Protein AF-A0A1G0CBG0-F1 (afdb_monomer_lite)

pLDDT: mean 90.96, std 5.97, range [62.44, 97.19]

Sequence (192 aa):
MTAREALVYLSVDTVEEADDAYETQLFELKQHFLTKPVLFKTAEGKLKRLAQLQTAYEALGGNPSLSPIPVVSVDFPVNFMESFSEYHARRNQLKQTISGALDAQTVIGCVNGLIELERGFIKQFENLEDWSADPVVIGTEPDVMLMQQQLKEQTEKGITTLELLYMYKNNLPNELLLALKRLSLLQNYLYP

Structure (mmCIF, N/CA/C/O backbone):
data_AF-A0A1G0CBG0-F1
#
_entry.id   AF-A0A1G0CBG0-F1
#
loop_
_atom_site.group_PDB
_atom_site.id
_atom_site.type_symbol
_atom_site.label_atom_id
_atom_site.label_alt_id
_atom_site.label_comp_id
_atom_site.label_asym_id
_atom_site.label_entity_id
_atom_site.label_seq_id
_atom_site.pdbx_PDB_ins_code
_atom_site.Cartn_x
_atom_site.Cartn_y
_atom_site.Cartn_z
_atom_site.occupancy
_atom_site.B_iso_or_equiv
_atom_site.auth_seq_id
_atom_site.auth_comp_id
_atom_site.auth_asym_id
_atom_site.auth_atom_id
_atom_site.pdbx_PDB_model_num
ATOM 1 N N . MET A 1 1 ? 22.442 -4.346 -16.129 1.00 87.88 1 MET A N 1
ATOM 2 C CA . MET A 1 1 ? 21.770 -4.981 -17.278 1.00 87.88 1 MET A CA 1
ATOM 3 C C . MET A 1 1 ? 22.325 -4.342 -18.539 1.00 87.88 1 MET A C 1
ATOM 5 O O . MET A 1 1 ? 22.545 -3.138 -18.526 1.00 87.88 1 MET A O 1
ATOM 9 N N . THR A 1 2 ? 22.628 -5.121 -19.571 1.00 94.56 2 THR A N 1
ATOM 10 C CA . THR A 1 2 ? 23.016 -4.615 -20.900 1.00 94.56 2 THR A CA 1
ATOM 11 C C . THR A 1 2 ? 21.776 -4.328 -21.751 1.00 94.56 2 THR A C 1
ATOM 13 O O . THR A 1 2 ? 20.713 -4.883 -21.483 1.00 94.56 2 THR A O 1
ATOM 16 N N . ALA A 1 3 ? 21.901 -3.526 -22.815 1.00 92.62 3 ALA A N 1
ATOM 17 C CA . ALA A 1 3 ? 20.780 -3.239 -23.720 1.00 92.62 3 ALA A CA 1
ATOM 18 C C . ALA A 1 3 ? 20.163 -4.517 -24.329 1.00 92.62 3 ALA A C 1
ATOM 20 O O . ALA A 1 3 ? 18.948 -4.658 -24.393 1.00 92.62 3 ALA A O 1
ATOM 21 N N . ARG A 1 4 ? 20.987 -5.510 -24.699 1.00 92.50 4 ARG A N 1
ATOM 22 C CA . ARG A 1 4 ? 20.492 -6.790 -25.237 1.00 92.50 4 ARG A CA 1
ATOM 23 C C . ARG A 1 4 ? 19.697 -7.592 -24.205 1.00 92.50 4 ARG A C 1
ATOM 25 O O . ARG A 1 4 ? 18.685 -8.189 -24.547 1.00 92.50 4 ARG A O 1
ATOM 32 N N . GLU A 1 5 ? 20.157 -7.626 -22.957 1.00 94.75 5 GLU A N 1
ATOM 33 C CA . GLU A 1 5 ? 19.417 -8.272 -21.865 1.00 94.75 5 GLU A CA 1
ATOM 34 C C . GLU A 1 5 ? 18.107 -7.536 -21.564 1.00 94.75 5 GLU A C 1
ATOM 36 O O . GLU A 1 5 ? 17.108 -8.180 -21.259 1.00 94.75 5 GLU A O 1
ATOM 41 N N . ALA A 1 6 ? 18.103 -6.206 -21.681 1.00 94.94 6 ALA A N 1
ATOM 42 C CA . ALA A 1 6 ? 16.925 -5.379 -21.459 1.00 94.94 6 ALA A CA 1
ATOM 43 C C . ALA A 1 6 ? 15.832 -5.602 -22.514 1.00 94.94 6 ALA A C 1
ATOM 45 O O . ALA A 1 6 ? 14.673 -5.754 -22.136 1.00 94.94 6 ALA A O 1
ATOM 46 N N . LEU A 1 7 ? 16.195 -5.723 -23.799 1.00 94.31 7 LEU A N 1
ATOM 47 C CA . LEU A 1 7 ? 15.258 -6.104 -24.869 1.00 94.31 7 LEU A CA 1
ATOM 48 C C . LEU A 1 7 ? 14.593 -7.458 -24.574 1.00 94.31 7 LEU A C 1
ATOM 50 O O . LEU A 1 7 ? 13.372 -7.589 -24.624 1.00 94.31 7 LEU A O 1
ATOM 54 N N . VAL A 1 8 ? 15.390 -8.451 -24.159 1.00 95.44 8 VAL A N 1
ATOM 55 C CA . VAL A 1 8 ? 14.879 -9.777 -23.772 1.00 95.44 8 VAL A CA 1
ATOM 56 C C . VAL A 1 8 ? 13.960 -9.691 -22.551 1.00 95.44 8 VAL A C 1
ATOM 58 O O . VAL A 1 8 ? 12.924 -10.348 -22.520 1.00 95.44 8 VAL A O 1
ATOM 61 N N . TYR A 1 9 ? 14.313 -8.884 -21.546 1.00 95.12 9 TYR A N 1
ATOM 62 C CA . TYR A 1 9 ? 13.493 -8.705 -20.347 1.00 95.12 9 TYR A CA 1
ATOM 63 C C . TYR A 1 9 ? 12.138 -8.056 -20.662 1.00 95.12 9 TYR A C 1
ATOM 65 O O . TYR A 1 9 ? 11.100 -8.525 -20.192 1.00 95.12 9 TYR A O 1
ATOM 73 N N . LEU A 1 10 ? 12.142 -6.991 -21.468 1.00 94.12 10 LEU A N 1
ATOM 74 C CA . LEU A 1 10 ? 10.925 -6.298 -21.895 1.00 94.12 10 LEU A CA 1
ATOM 75 C C . LEU A 1 10 ? 10.122 -7.087 -22.936 1.00 94.12 10 LEU A C 1
ATOM 77 O O . LEU A 1 10 ? 8.948 -6.788 -23.123 1.00 94.12 10 LEU A O 1
ATOM 81 N N . SER A 1 11 ? 10.716 -8.137 -23.517 1.00 95.06 11 SER A N 1
ATOM 82 C CA . SER A 1 11 ? 10.130 -8.953 -24.588 1.00 95.06 11 SER A CA 1
ATOM 83 C C . SER A 1 11 ? 9.817 -8.132 -25.843 1.00 95.06 11 SER A C 1
ATOM 85 O O . SER A 1 11 ? 8.736 -8.257 -26.409 1.00 95.06 11 SER A O 1
ATOM 87 N N . VAL A 1 12 ? 10.777 -7.298 -26.250 1.00 95.00 12 VAL A N 1
ATOM 88 C CA . VAL A 1 12 ? 10.703 -6.405 -27.419 1.00 95.00 12 VAL A CA 1
ATOM 89 C C . VAL A 1 12 ? 11.894 -6.616 -28.348 1.00 95.00 12 VAL A C 1
ATOM 91 O O . VAL A 1 12 ? 12.977 -7.001 -27.896 1.00 95.00 12 VAL A O 1
ATOM 94 N N . ASP A 1 13 ? 11.698 -6.360 -29.641 1.00 92.69 13 ASP A N 1
ATOM 95 C 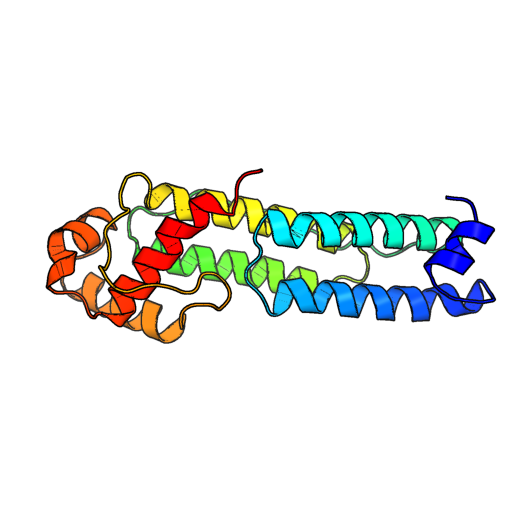CA . ASP A 1 13 ? 12.736 -6.559 -30.659 1.00 92.69 13 ASP A CA 1
ATOM 96 C C . ASP A 1 13 ? 13.577 -5.294 -30.871 1.00 92.69 13 ASP A C 1
ATOM 98 O O . ASP A 1 13 ? 14.761 -5.380 -31.221 1.00 92.69 13 ASP A O 1
ATOM 102 N N . THR A 1 14 ? 12.991 -4.116 -30.629 1.00 92.44 14 THR A N 1
ATOM 103 C CA . THR A 1 14 ? 13.659 -2.824 -30.822 1.00 92.44 14 THR A CA 1
ATOM 104 C C . THR A 1 14 ? 13.465 -1.869 -29.642 1.00 92.44 14 THR A C 1
ATOM 106 O O . THR A 1 14 ? 12.639 -2.081 -28.757 1.00 92.44 14 THR A O 1
ATOM 109 N N . VAL A 1 15 ? 14.281 -0.812 -29.597 1.00 92.56 15 VAL A N 1
ATOM 110 C CA . VAL A 1 15 ? 14.230 0.200 -28.527 1.00 92.56 15 VAL A CA 1
ATOM 111 C C . VAL A 1 15 ? 12.962 1.048 -28.628 1.00 92.56 15 VAL A C 1
ATOM 113 O O . VAL A 1 15 ? 12.437 1.480 -27.611 1.00 92.56 15 VAL A O 1
ATOM 116 N N . GLU A 1 16 ? 12.444 1.257 -29.837 1.00 92.81 16 GLU A N 1
ATOM 117 C CA . GLU A 1 16 ? 11.236 2.047 -30.087 1.00 92.81 16 GLU A CA 1
ATOM 118 C C . GLU A 1 16 ? 9.978 1.435 -29.449 1.00 92.81 16 GLU A C 1
ATOM 120 O O . GLU A 1 16 ? 9.020 2.152 -29.184 1.00 92.81 16 GLU A O 1
ATOM 125 N N . GLU A 1 17 ? 9.987 0.130 -29.169 1.00 94.50 17 GLU A N 1
ATOM 126 C CA . GLU A 1 17 ? 8.895 -0.592 -28.503 1.00 94.50 17 GLU A CA 1
ATOM 127 C C . GLU A 1 17 ? 9.000 -0.550 -26.965 1.00 94.50 17 GLU A C 1
ATOM 129 O O . GLU A 1 17 ? 8.106 -1.024 -26.258 1.00 94.50 17 GLU A O 1
ATOM 134 N N . ALA A 1 18 ? 10.102 -0.017 -26.421 1.00 94.38 18 ALA A N 1
ATOM 135 C CA . ALA A 1 18 ? 10.409 -0.099 -24.996 1.00 94.38 18 ALA A CA 1
ATOM 136 C C . ALA A 1 18 ? 9.420 0.681 -24.118 1.00 94.38 18 ALA A C 1
ATOM 138 O O . ALA A 1 18 ? 9.092 0.199 -23.033 1.00 94.38 18 ALA A O 1
ATOM 139 N N . ASP A 1 19 ? 8.943 1.842 -24.578 1.00 94.31 19 ASP A N 1
ATOM 140 C CA . ASP A 1 19 ? 8.003 2.694 -23.838 1.00 94.31 19 ASP A CA 1
ATOM 141 C C . ASP A 1 19 ? 6.673 1.955 -23.608 1.00 94.31 19 ASP A C 1
ATOM 143 O O . ASP A 1 19 ? 6.259 1.748 -22.464 1.00 94.31 19 ASP A O 1
ATOM 147 N N . ASP A 1 20 ? 6.062 1.445 -24.682 1.00 95.38 20 ASP A N 1
ATOM 148 C CA . ASP A 1 20 ? 4.792 0.708 -24.632 1.00 95.38 20 ASP A CA 1
ATOM 149 C C . ASP A 1 20 ? 4.903 -0.571 -23.783 1.00 95.38 20 ASP A C 1
ATOM 151 O O . ASP A 1 20 ? 4.017 -0.897 -22.976 1.00 95.38 20 ASP A O 1
ATOM 155 N N . ALA A 1 21 ? 6.009 -1.308 -23.934 1.00 96.19 21 ALA A N 1
ATOM 156 C CA . ALA A 1 21 ? 6.265 -2.517 -23.159 1.00 96.19 21 ALA A CA 1
ATOM 157 C C . ALA A 1 21 ? 6.451 -2.209 -21.668 1.00 96.19 21 ALA A C 1
ATOM 159 O O . ALA A 1 21 ? 5.912 -2.919 -20.811 1.00 96.19 21 ALA A O 1
ATOM 160 N N . TYR A 1 22 ? 7.185 -1.144 -21.346 1.00 96.75 22 TYR A N 1
ATOM 161 C CA . TYR A 1 22 ? 7.384 -0.700 -19.975 1.00 96.75 22 TYR A CA 1
ATOM 162 C C . TYR A 1 22 ? 6.065 -0.288 -19.322 1.00 96.75 22 TYR A C 1
ATOM 164 O O . TYR A 1 22 ? 5.751 -0.777 -18.233 1.00 96.75 22 TYR A O 1
ATOM 172 N N . GLU A 1 23 ? 5.265 0.547 -19.990 1.00 95.62 23 GLU A N 1
ATOM 173 C CA . GLU A 1 23 ? 3.971 1.002 -19.476 1.00 95.62 23 GLU A CA 1
ATOM 174 C C . GLU A 1 23 ? 3.020 -0.169 -19.213 1.00 95.62 23 GLU A C 1
ATOM 176 O O . GLU A 1 23 ? 2.407 -0.250 -18.141 1.00 95.62 23 GLU A O 1
ATOM 181 N N . THR A 1 24 ? 2.953 -1.119 -20.150 1.00 96.44 24 THR A N 1
ATOM 182 C CA . THR A 1 24 ? 2.117 -2.319 -20.030 1.00 96.44 24 THR A CA 1
ATOM 183 C C . THR A 1 24 ? 2.526 -3.157 -18.820 1.00 96.44 24 THR A C 1
ATOM 185 O O . THR A 1 24 ? 1.698 -3.472 -17.959 1.00 96.44 24 THR A O 1
ATOM 188 N N . GLN A 1 25 ? 3.816 -3.477 -18.691 1.00 96.88 25 GLN A N 1
ATOM 189 C CA . GLN A 1 25 ? 4.306 -4.279 -17.569 1.00 96.88 25 GLN A CA 1
ATOM 190 C C . GLN A 1 25 ? 4.185 -3.548 -16.225 1.00 96.88 25 GLN A C 1
ATOM 192 O O . GLN A 1 25 ? 3.855 -4.166 -15.206 1.00 96.88 25 GLN A O 1
ATOM 197 N N . LEU A 1 26 ? 4.417 -2.232 -16.200 1.00 96.69 26 LEU A N 1
ATOM 198 C CA . LEU A 1 26 ? 4.236 -1.411 -15.007 1.00 96.69 26 LEU A CA 1
ATOM 199 C C . LEU A 1 26 ? 2.768 -1.422 -14.570 1.00 96.69 26 LEU A C 1
ATOM 201 O O . LEU A 1 26 ? 2.482 -1.603 -13.385 1.00 96.69 26 LEU A O 1
ATOM 205 N N . PHE A 1 27 ? 1.829 -1.282 -15.508 1.00 95.88 27 PHE A N 1
ATOM 206 C CA . PHE A 1 27 ? 0.398 -1.348 -15.226 1.00 95.88 27 PHE A CA 1
ATOM 207 C C . PHE A 1 27 ? -0.008 -2.684 -14.591 1.00 95.88 27 PHE A C 1
ATOM 209 O O . PHE A 1 27 ? -0.669 -2.688 -13.548 1.00 95.88 27 PHE A O 1
ATOM 216 N N . GLU A 1 28 ? 0.440 -3.812 -15.145 1.00 94.19 28 GLU A N 1
ATOM 217 C CA . GLU A 1 28 ? 0.169 -5.141 -14.578 1.00 94.19 28 GLU A CA 1
ATOM 218 C C . GLU A 1 28 ? 0.683 -5.283 -13.138 1.00 94.19 28 GLU A C 1
ATOM 220 O O . GLU A 1 28 ? 0.019 -5.869 -12.274 1.00 94.19 28 GLU A O 1
ATOM 225 N N . LEU A 1 29 ? 1.868 -4.736 -12.855 1.00 94.62 29 LEU A N 1
ATOM 226 C CA . LEU A 1 29 ? 2.444 -4.747 -11.513 1.00 94.62 29 LEU A CA 1
ATOM 227 C C . LEU A 1 29 ? 1.657 -3.846 -10.555 1.00 94.62 29 LEU A C 1
ATOM 229 O O . LEU A 1 29 ? 1.368 -4.275 -9.436 1.00 94.62 29 LEU A O 1
ATOM 233 N N . LYS A 1 30 ? 1.239 -2.651 -10.994 1.00 95.56 30 LYS A N 1
ATOM 234 C CA . LYS A 1 30 ? 0.398 -1.730 -10.209 1.00 95.56 30 LYS A CA 1
ATOM 235 C C . LYS A 1 30 ? -0.922 -2.377 -9.788 1.00 95.56 30 LYS A C 1
ATOM 237 O O . LYS A 1 30 ? -1.300 -2.277 -8.620 1.00 95.56 30 LYS A O 1
ATOM 242 N N . GLN A 1 31 ? -1.595 -3.089 -10.697 1.00 93.25 31 GLN A N 1
ATOM 243 C CA . GLN A 1 31 ? -2.883 -3.742 -10.421 1.00 93.25 31 GLN A CA 1
ATOM 244 C C . GLN A 1 31 ? -2.830 -4.672 -9.202 1.00 93.25 31 GLN A C 1
ATOM 246 O O . GLN A 1 31 ? -3.787 -4.739 -8.429 1.00 93.25 3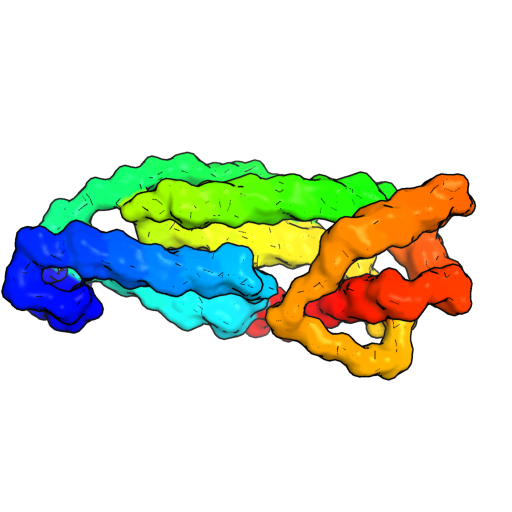1 GLN A O 1
ATOM 251 N N . HIS A 1 32 ? -1.700 -5.345 -8.973 1.00 90.62 32 HIS A N 1
ATOM 252 C CA . HIS A 1 32 ? -1.529 -6.207 -7.806 1.00 90.62 32 HIS A CA 1
ATOM 253 C C . HIS A 1 32 ? -1.662 -5.441 -6.481 1.00 90.62 32 HIS A C 1
ATOM 255 O O . HIS A 1 32 ? -2.370 -5.891 -5.584 1.00 90.62 32 HIS A O 1
ATOM 261 N N . PHE A 1 33 ? -1.016 -4.280 -6.373 1.00 91.94 33 PHE A N 1
ATOM 262 C CA . PHE A 1 33 ? -0.994 -3.473 -5.148 1.00 91.94 33 PHE A CA 1
ATOM 263 C C . PHE A 1 33 ? -2.277 -2.659 -4.941 1.00 91.94 33 PHE A C 1
ATOM 265 O O . PHE A 1 33 ? -2.624 -2.309 -3.815 1.00 91.94 33 PHE A O 1
ATOM 272 N N . LEU A 1 34 ? -2.999 -2.359 -6.022 1.00 92.06 34 LEU A N 1
ATOM 273 C CA . LEU A 1 34 ? -4.265 -1.631 -5.948 1.00 92.06 34 LEU A CA 1
ATOM 274 C C . LEU A 1 34 ? -5.421 -2.532 -5.496 1.00 92.06 34 LEU A C 1
ATOM 276 O O . LEU A 1 34 ? -6.286 -2.083 -4.742 1.00 92.06 34 LEU A 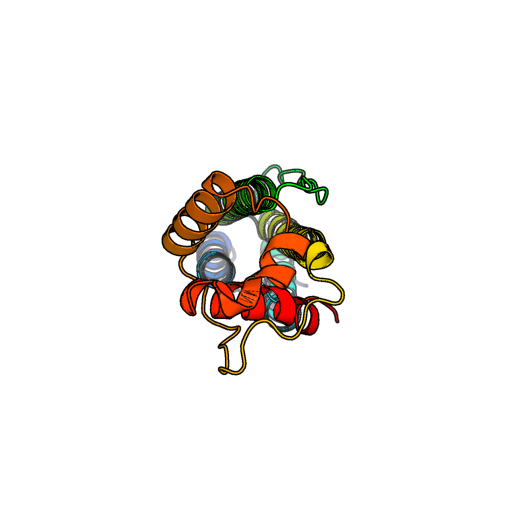O 1
ATOM 280 N N . THR A 1 35 ? -5.410 -3.802 -5.909 1.00 86.06 35 THR A N 1
ATOM 281 C CA . THR A 1 35 ? -6.534 -4.735 -5.715 1.00 86.06 35 THR A CA 1
ATOM 282 C C . THR A 1 35 ? -6.402 -5.657 -4.506 1.00 86.06 35 THR A C 1
ATOM 284 O O . THR A 1 35 ? -7.395 -6.264 -4.107 1.00 86.06 35 THR A O 1
ATOM 287 N N . LYS A 1 36 ? -5.206 -5.791 -3.918 1.00 82.31 36 LYS A N 1
ATOM 288 C CA . LYS A 1 36 ? -4.943 -6.727 -2.816 1.00 82.31 36 LYS A CA 1
ATOM 289 C C . LYS A 1 36 ? -4.312 -6.035 -1.604 1.00 82.31 36 LYS A C 1
ATOM 291 O O . LYS A 1 36 ? -3.632 -5.022 -1.779 1.00 82.31 36 LYS A O 1
ATOM 296 N N . PRO A 1 37 ? -4.473 -6.601 -0.392 1.00 80.06 37 PRO A N 1
ATOM 297 C CA . PRO A 1 37 ? -3.667 -6.213 0.760 1.00 80.06 37 PRO A CA 1
ATOM 298 C C . PRO A 1 37 ? -2.173 -6.352 0.454 1.00 80.06 37 PRO A C 1
ATOM 300 O O . PRO A 1 37 ? -1.740 -7.353 -0.127 1.00 80.06 37 PRO A O 1
ATOM 303 N N . VAL A 1 38 ? -1.375 -5.373 0.874 1.00 84.50 38 VAL A N 1
ATOM 304 C CA . VAL A 1 38 ? 0.079 -5.403 0.686 1.00 84.50 38 VAL A CA 1
ATOM 305 C C . VAL A 1 38 ? 0.718 -6.147 1.856 1.00 84.50 38 VAL A C 1
ATOM 307 O O . VAL A 1 38 ? 0.990 -5.570 2.902 1.00 84.50 38 VAL A O 1
ATOM 310 N N . LEU A 1 39 ? 0.956 -7.448 1.679 1.00 83.56 39 LEU A N 1
ATOM 311 C CA . LEU A 1 39 ? 1.712 -8.265 2.635 1.00 83.56 39 LEU A CA 1
ATOM 312 C C . LEU A 1 39 ? 3.179 -8.339 2.210 1.00 83.56 39 LEU A C 1
ATOM 314 O O . LEU A 1 39 ? 3.471 -8.437 1.015 1.00 83.56 39 LEU A O 1
ATOM 318 N N . PHE A 1 40 ? 4.105 -8.360 3.172 1.00 81.88 40 PHE A N 1
ATOM 319 C CA . PHE A 1 40 ? 5.544 -8.316 2.889 1.00 81.88 40 PHE A CA 1
ATOM 320 C C . PHE A 1 40 ? 5.973 -9.455 1.953 1.00 81.88 40 PHE A C 1
ATOM 322 O O . PHE A 1 40 ? 6.541 -9.218 0.885 1.00 81.88 40 PHE A O 1
ATOM 329 N N . LYS A 1 41 ? 5.597 -10.694 2.295 1.00 78.44 41 LYS A N 1
ATOM 330 C CA . LYS A 1 41 ? 5.960 -11.894 1.522 1.00 78.44 41 LYS A CA 1
ATOM 331 C C . LYS A 1 41 ? 5.405 -11.887 0.096 1.00 78.44 41 LYS A C 1
ATOM 333 O O . LYS A 1 41 ? 6.049 -12.399 -0.814 1.00 78.44 41 LYS A O 1
ATOM 338 N N . THR A 1 42 ? 4.224 -11.306 -0.124 1.00 80.69 42 THR A N 1
ATOM 339 C CA . THR A 1 42 ? 3.633 -11.207 -1.469 1.00 80.69 42 THR A CA 1
ATOM 340 C C . THR A 1 42 ? 4.181 -10.023 -2.262 1.00 80.69 42 THR A C 1
ATOM 342 O O . THR A 1 42 ? 4.263 -10.093 -3.488 1.00 80.69 42 THR A O 1
ATOM 345 N N . ALA A 1 43 ? 4.579 -8.949 -1.576 1.00 88.81 43 ALA A N 1
ATOM 346 C CA . ALA A 1 43 ? 5.117 -7.746 -2.194 1.00 88.81 43 ALA A CA 1
ATOM 347 C C . ALA A 1 43 ? 6.568 -7.927 -2.658 1.00 88.81 43 ALA A C 1
ATOM 349 O O . ALA A 1 43 ? 6.921 -7.427 -3.722 1.00 88.81 43 ALA A O 1
ATOM 350 N N . GLU A 1 44 ? 7.398 -8.674 -1.922 1.00 90.06 44 GLU A N 1
ATOM 351 C CA . GLU A 1 44 ? 8.845 -8.760 -2.168 1.00 90.06 44 GLU A CA 1
ATOM 352 C C . GLU A 1 44 ? 9.193 -9.176 -3.610 1.00 90.06 44 GLU A C 1
ATOM 354 O O . GLU A 1 44 ? 9.980 -8.515 -4.290 1.00 90.06 44 GLU A O 1
ATOM 359 N N . GLY A 1 45 ? 8.569 -10.243 -4.122 1.00 91.25 45 GLY A N 1
ATOM 360 C CA . GLY A 1 45 ? 8.810 -10.705 -5.493 1.00 91.25 45 GLY A CA 1
ATOM 361 C C . GLY A 1 45 ? 8.393 -9.677 -6.551 1.00 91.25 45 GLY A C 1
ATOM 362 O O . GLY A 1 45 ? 9.044 -9.540 -7.587 1.00 91.25 45 GLY A O 1
ATOM 363 N N . LYS A 1 46 ? 7.333 -8.910 -6.280 1.00 93.19 46 LYS A N 1
ATOM 364 C CA . LYS A 1 46 ? 6.832 -7.860 -7.175 1.00 93.19 46 LYS A CA 1
ATOM 365 C C . LYS A 1 46 ? 7.699 -6.604 -7.122 1.00 93.19 46 LYS A C 1
ATOM 367 O O . LYS A 1 46 ? 7.953 -6.022 -8.170 1.00 93.19 46 LYS A O 1
ATOM 372 N N . LEU A 1 47 ? 8.218 -6.244 -5.949 1.00 95.00 47 LEU A N 1
ATOM 373 C CA . LEU A 1 47 ? 9.198 -5.169 -5.776 1.00 95.00 47 LEU A CA 1
ATOM 374 C C . LEU A 1 47 ? 10.497 -5.472 -6.533 1.00 95.00 47 LEU A C 1
ATOM 376 O O . LEU A 1 47 ? 10.997 -4.616 -7.260 1.00 95.00 47 LEU A O 1
ATOM 380 N N . LYS A 1 48 ? 10.999 -6.712 -6.450 1.00 94.75 48 LYS A N 1
ATOM 381 C CA . LYS A 1 48 ? 12.156 -7.158 -7.248 1.00 94.75 48 LYS A CA 1
ATOM 382 C C . LYS A 1 48 ? 11.882 -7.041 -8.750 1.00 94.75 48 LYS A C 1
ATOM 384 O O . LYS A 1 48 ? 12.742 -6.564 -9.486 1.00 94.75 48 LYS A O 1
ATOM 389 N N . ARG A 1 49 ? 10.679 -7.422 -9.199 1.00 95.62 49 ARG A N 1
ATOM 390 C CA . ARG A 1 49 ? 10.274 -7.293 -10.608 1.00 95.62 49 ARG A CA 1
ATOM 391 C C . ARG A 1 49 ? 10.164 -5.828 -11.052 1.00 95.62 49 ARG A C 1
ATOM 393 O O . ARG A 1 49 ? 10.649 -5.507 -12.125 1.00 95.62 49 ARG A O 1
ATOM 400 N N . LEU A 1 50 ? 9.617 -4.935 -10.224 1.00 96.56 50 LEU A N 1
ATOM 401 C CA . LEU A 1 50 ? 9.593 -3.489 -10.494 1.00 96.56 50 LEU A CA 1
ATOM 402 C C . LEU A 1 50 ? 11.009 -2.908 -10.638 1.00 96.56 50 LEU A C 1
ATOM 404 O O . LEU A 1 50 ? 11.272 -2.159 -11.573 1.00 96.56 50 LEU A O 1
ATOM 408 N N . ALA A 1 51 ? 11.937 -3.287 -9.755 1.00 96.19 51 ALA A N 1
ATOM 409 C CA . ALA A 1 51 ? 13.319 -2.808 -9.814 1.00 96.19 51 ALA A CA 1
ATOM 410 C C . ALA A 1 51 ? 14.044 -3.278 -11.089 1.00 96.19 51 ALA A C 1
ATOM 412 O O . ALA A 1 51 ? 14.784 -2.518 -11.717 1.00 96.19 51 ALA A O 1
ATOM 413 N N . GLN A 1 52 ? 13.810 -4.528 -11.498 1.00 96.62 52 GLN A N 1
ATOM 414 C CA . GLN A 1 52 ? 14.332 -5.063 -12.756 1.00 96.62 52 GLN A CA 1
ATOM 415 C C . GLN A 1 52 ? 13.711 -4.377 -13.977 1.00 96.62 52 GLN A C 1
ATOM 417 O O . GLN A 1 52 ? 14.445 -4.048 -14.903 1.00 96.62 52 GLN A O 1
ATOM 422 N N . LEU A 1 53 ? 12.401 -4.114 -13.951 1.00 96.81 53 LEU A N 1
ATOM 423 C CA . LEU A 1 53 ? 11.693 -3.388 -15.004 1.00 96.81 53 LEU A CA 1
ATOM 424 C C . LEU A 1 53 ? 12.266 -1.978 -15.196 1.00 96.81 53 LEU A C 1
ATOM 426 O O . LEU A 1 53 ? 12.564 -1.593 -16.323 1.00 96.81 53 LEU A O 1
ATOM 430 N N . GLN A 1 54 ? 12.503 -1.249 -14.100 1.00 95.38 54 GLN A N 1
ATOM 431 C CA . GLN A 1 54 ? 13.177 0.053 -14.132 1.00 95.38 54 GLN A CA 1
ATOM 432 C C . GLN A 1 54 ? 14.559 -0.044 -14.785 1.00 95.38 54 GLN A C 1
ATOM 434 O O . GLN A 1 54 ? 14.876 0.708 -15.699 1.00 95.38 54 GLN A O 1
ATOM 439 N N . THR A 1 55 ? 15.363 -1.010 -14.333 1.00 95.69 55 THR A N 1
ATOM 440 C CA . THR A 1 55 ? 16.738 -1.196 -14.810 1.00 95.69 55 THR A CA 1
ATOM 441 C C . THR A 1 55 ? 16.777 -1.554 -16.299 1.00 95.69 55 THR A C 1
ATOM 443 O O . THR A 1 55 ? 17.690 -1.137 -17.007 1.00 95.69 55 THR A O 1
ATOM 446 N N . ALA A 1 56 ? 15.810 -2.343 -16.778 1.00 96.50 56 ALA A N 1
ATOM 447 C CA . ALA A 1 56 ? 15.687 -2.689 -18.189 1.00 96.50 56 ALA A CA 1
ATOM 448 C C . ALA A 1 56 ? 15.355 -1.458 -19.034 1.00 96.50 56 ALA A C 1
ATOM 450 O O . ALA A 1 56 ? 16.027 -1.195 -20.027 1.00 96.50 56 ALA A O 1
ATOM 451 N N . TYR A 1 57 ? 14.372 -0.672 -18.604 1.00 96.44 57 TYR A N 1
ATOM 452 C CA . TYR A 1 57 ? 13.943 0.523 -19.319 1.00 96.44 57 TYR A CA 1
ATOM 453 C C . TYR A 1 57 ? 15.048 1.585 -19.414 1.00 96.44 57 TYR A C 1
ATOM 455 O O . TYR A 1 57 ? 15.352 2.075 -20.501 1.00 96.44 57 TYR A O 1
ATOM 463 N N . GLU A 1 58 ? 15.743 1.856 -18.307 1.00 95.44 58 GLU A N 1
ATOM 464 C CA . GLU A 1 58 ? 16.887 2.778 -18.278 1.00 95.44 58 GLU A CA 1
ATOM 465 C C . GLU A 1 58 ? 18.045 2.304 -19.172 1.00 95.44 58 GLU A C 1
ATOM 467 O O . GLU A 1 58 ? 18.698 3.113 -19.832 1.00 95.44 58 GLU A O 1
ATOM 472 N N . ALA A 1 59 ? 18.290 0.989 -19.253 1.00 96.00 59 ALA A N 1
ATOM 473 C CA . ALA A 1 59 ? 19.337 0.423 -20.109 1.00 96.00 59 ALA A CA 1
ATOM 474 C C . ALA A 1 59 ? 19.059 0.589 -21.616 1.00 96.00 59 ALA A C 1
ATOM 476 O O . ALA A 1 59 ? 19.992 0.474 -22.414 1.00 96.00 59 ALA A O 1
ATOM 477 N N . LEU A 1 60 ? 17.808 0.865 -22.000 1.00 95.75 60 LEU A N 1
ATOM 478 C CA . LEU A 1 60 ? 17.406 1.197 -23.371 1.00 95.75 60 LEU A CA 1
ATOM 479 C C . LEU A 1 60 ? 17.312 2.711 -23.619 1.00 95.75 60 LEU A C 1
ATOM 481 O O . LEU A 1 60 ? 16.939 3.127 -24.710 1.00 95.75 60 LEU A O 1
ATOM 485 N N . GLY A 1 61 ? 17.694 3.537 -22.640 1.00 93.56 61 GLY A N 1
ATOM 486 C CA . GLY A 1 61 ? 17.650 4.997 -22.742 1.00 93.56 61 GLY A CA 1
ATOM 487 C C . GLY A 1 61 ? 16.349 5.626 -22.239 1.00 93.56 61 GLY A C 1
ATOM 488 O O . GLY A 1 61 ? 16.196 6.843 -22.349 1.00 93.56 61 GLY A O 1
ATOM 489 N N . GLY A 1 62 ? 15.443 4.833 -21.660 1.00 92.69 62 GLY A N 1
ATOM 490 C CA . GLY A 1 62 ? 14.241 5.331 -21.005 1.00 92.69 62 GLY A CA 1
ATOM 491 C C . GLY A 1 62 ? 14.579 6.225 -19.810 1.00 92.69 62 GLY A C 1
ATOM 492 O O . GLY A 1 62 ? 15.494 5.941 -19.036 1.00 92.69 62 GLY A O 1
ATOM 493 N N . ASN A 1 63 ? 13.836 7.318 -19.648 1.00 89.50 63 ASN A N 1
ATOM 494 C CA . ASN A 1 63 ? 14.022 8.264 -18.548 1.00 89.50 63 ASN A CA 1
ATOM 495 C C . ASN A 1 63 ? 12.663 8.632 -17.940 1.00 89.50 63 ASN A C 1
ATOM 497 O O . ASN A 1 63 ? 12.064 9.641 -18.326 1.00 89.50 63 ASN A O 1
ATOM 501 N N . PRO A 1 64 ? 12.120 7.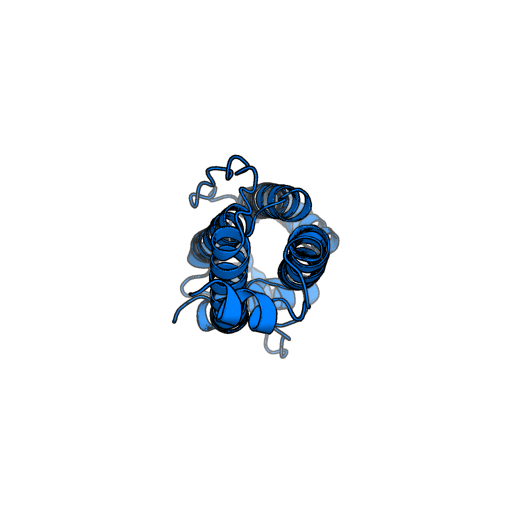787 -17.049 1.00 85.06 64 PRO A N 1
ATOM 502 C CA . PRO A 1 64 ? 10.769 7.976 -16.556 1.00 85.06 64 PRO A CA 1
ATOM 503 C C . PRO A 1 64 ? 10.700 9.138 -15.556 1.00 85.06 64 PRO A C 1
ATOM 505 O O . PRO A 1 64 ? 11.629 9.404 -14.791 1.00 85.06 64 PRO A O 1
ATOM 508 N N . SER A 1 65 ? 9.572 9.847 -15.564 1.00 86.19 65 SER A N 1
ATOM 509 C CA . SER A 1 65 ? 9.363 11.004 -14.695 1.00 86.19 65 SER A CA 1
ATOM 510 C C . SER A 1 65 ? 8.965 10.556 -13.289 1.00 86.19 65 SER A C 1
ATOM 512 O O . SER A 1 65 ? 7.857 10.066 -13.075 1.00 86.19 65 SER A O 1
ATOM 514 N N . LEU A 1 66 ? 9.876 10.746 -12.333 1.00 89.81 66 LEU A N 1
ATOM 515 C CA . LEU A 1 66 ? 9.639 10.468 -10.918 1.00 89.81 66 LEU A CA 1
ATOM 516 C C . LEU A 1 66 ? 8.511 11.344 -10.371 1.00 89.81 66 LEU A C 1
ATOM 518 O O . LEU A 1 66 ? 8.553 12.573 -10.465 1.00 89.81 66 LEU A O 1
ATOM 522 N N . SER A 1 67 ? 7.535 10.708 -9.732 1.00 89.56 67 SER A N 1
ATOM 523 C CA . SER A 1 67 ? 6.471 11.409 -9.019 1.00 89.56 67 SER A CA 1
ATOM 524 C C . SER A 1 67 ? 6.826 11.587 -7.537 1.00 89.56 67 SER A C 1
ATOM 526 O O . SER A 1 67 ? 7.482 10.727 -6.944 1.00 89.56 67 SER A O 1
ATOM 528 N N . PRO A 1 68 ? 6.379 12.674 -6.884 1.00 91.44 68 PRO A N 1
ATOM 529 C CA . PRO A 1 68 ? 6.551 12.830 -5.445 1.00 91.44 68 PRO A CA 1
ATOM 530 C C . PRO A 1 68 ? 5.860 11.699 -4.677 1.00 91.44 68 PRO A C 1
ATOM 532 O O . PRO A 1 68 ? 4.663 11.456 -4.847 1.00 91.44 68 PRO A O 1
ATOM 535 N N . ILE A 1 69 ? 6.608 11.039 -3.794 1.00 93.44 69 ILE A N 1
ATOM 536 C CA . ILE A 1 69 ? 6.067 10.025 -2.887 1.00 93.44 69 ILE A CA 1
ATOM 537 C C . ILE A 1 69 ? 5.509 10.741 -1.645 1.00 93.44 69 ILE A C 1
ATOM 539 O O . ILE A 1 69 ? 6.234 11.526 -1.026 1.00 93.44 69 ILE A O 1
ATOM 543 N N . PRO A 1 70 ? 4.247 10.493 -1.250 1.00 90.06 70 PRO A N 1
ATOM 544 C CA . PRO A 1 70 ? 3.692 11.031 -0.016 1.00 90.06 70 PRO A CA 1
ATOM 545 C C . PRO A 1 70 ? 4.514 10.625 1.210 1.00 90.06 70 PRO A C 1
ATOM 547 O O . PRO A 1 70 ? 4.808 9.446 1.407 1.00 90.06 70 PRO A O 1
ATOM 550 N N . VAL A 1 71 ? 4.827 11.591 2.073 1.00 89.38 71 VAL A N 1
ATOM 551 C CA . VAL A 1 71 ? 5.347 11.296 3.412 1.00 89.38 71 VAL A CA 1
ATOM 552 C C . VAL A 1 71 ? 4.168 10.886 4.284 1.00 89.38 71 VAL A C 1
ATOM 554 O O . VAL A 1 71 ? 3.240 11.669 4.482 1.00 89.38 71 VAL A O 1
ATOM 557 N N . VAL A 1 72 ? 4.200 9.659 4.794 1.00 87.38 72 VAL A N 1
ATOM 558 C CA . VAL A 1 72 ? 3.111 9.102 5.596 1.00 87.38 72 VAL A CA 1
ATOM 559 C C . VAL A 1 72 ? 3.575 8.910 7.033 1.00 87.38 72 VAL A C 1
ATOM 561 O O . VAL A 1 72 ? 4.574 8.241 7.284 1.00 87.38 72 VAL A O 1
ATOM 564 N N . SER A 1 73 ? 2.844 9.511 7.974 1.00 91.44 73 SER A N 1
ATOM 565 C CA . SER A 1 73 ? 3.061 9.282 9.403 1.00 91.44 73 SER A CA 1
ATOM 566 C C . SER A 1 73 ? 2.574 7.888 9.808 1.00 91.44 73 SER A C 1
ATOM 568 O O . SER A 1 73 ? 1.556 7.402 9.304 1.00 91.44 73 SER A O 1
ATOM 570 N N . VAL A 1 74 ? 3.291 7.275 10.748 1.00 91.81 74 VAL A N 1
ATOM 571 C CA . VAL A 1 74 ? 2.948 5.995 11.388 1.00 91.81 74 VAL A CA 1
ATOM 572 C C . VAL A 1 74 ? 2.409 6.177 12.809 1.00 91.81 74 VAL A C 1
ATOM 574 O O . VAL A 1 74 ? 2.168 5.191 13.500 1.00 91.81 74 VAL A O 1
ATOM 577 N N . ASP A 1 75 ? 2.197 7.425 13.231 1.00 93.06 75 ASP A N 1
ATOM 578 C CA . ASP A 1 75 ? 1.584 7.751 14.515 1.00 93.06 75 ASP A CA 1
ATOM 579 C C . ASP A 1 75 ? 0.066 7.825 14.357 1.00 93.06 75 ASP A C 1
ATOM 581 O O . ASP A 1 75 ? -0.445 8.449 13.415 1.00 93.06 75 ASP A O 1
ATOM 585 N N . PHE A 1 76 ? -0.651 7.194 15.283 1.00 95.06 76 PHE A N 1
ATOM 586 C CA . PHE A 1 76 ? -2.106 7.107 15.262 1.00 95.06 76 PHE A CA 1
ATOM 587 C C . PHE A 1 76 ? -2.722 7.624 16.569 1.00 95.06 76 PHE A C 1
ATOM 589 O O . PHE A 1 76 ? -2.138 7.427 17.639 1.00 95.06 76 PHE A O 1
ATOM 596 N N . PRO A 1 77 ? -3.901 8.271 16.505 1.00 94.12 77 PRO A N 1
ATOM 597 C CA . PRO A 1 77 ? -4.679 8.637 17.684 1.00 94.12 77 PRO A CA 1
ATOM 598 C C . PRO A 1 77 ? -5.049 7.434 18.561 1.00 94.12 77 PRO A C 1
ATOM 600 O O . PRO A 1 77 ? -5.239 6.326 18.070 1.00 94.12 77 PRO A O 1
ATOM 603 N N . VAL A 1 78 ? -5.245 7.678 19.861 1.00 92.00 78 VAL A N 1
ATOM 604 C CA . VAL A 1 78 ? -5.744 6.660 20.812 1.00 92.00 78 VAL A CA 1
ATOM 605 C C . VAL A 1 78 ? -7.208 6.298 20.534 1.00 92.00 78 VAL A C 1
ATOM 607 O O . VAL A 1 78 ? -7.634 5.169 20.779 1.00 92.00 78 VAL A O 1
ATOM 610 N N . ASN A 1 79 ? -7.992 7.252 20.021 1.00 94.56 79 ASN A N 1
ATOM 611 C CA . ASN A 1 79 ? -9.346 6.973 19.566 1.00 94.56 79 ASN A CA 1
ATOM 612 C C . ASN A 1 79 ? -9.278 6.053 18.340 1.00 94.56 79 ASN A C 1
ATOM 614 O O . ASN A 1 79 ? -8.784 6.440 17.281 1.00 94.56 79 ASN A O 1
ATOM 618 N N . PHE A 1 80 ? -9.792 4.835 18.483 1.00 93.88 80 PHE A N 1
ATOM 619 C CA . PHE A 1 80 ? -9.650 3.798 17.475 1.00 93.88 80 PHE A CA 1
ATOM 620 C C . PHE A 1 80 ? -10.440 4.107 16.194 1.00 93.88 80 PHE A C 1
ATOM 622 O O . PHE A 1 80 ? -9.993 3.768 15.101 1.00 93.88 80 PHE A O 1
ATOM 629 N N . MET A 1 81 ? -11.578 4.802 16.287 1.00 93.81 81 MET A N 1
ATOM 630 C CA . MET A 1 81 ? -12.330 5.241 15.106 1.00 93.81 81 MET A CA 1
ATOM 631 C C . MET A 1 81 ? -11.553 6.294 14.303 1.00 93.81 81 MET A C 1
ATOM 633 O O . MET A 1 81 ? -11.505 6.227 13.070 1.00 93.81 81 MET A O 1
ATOM 637 N N . GLU A 1 82 ? -10.936 7.257 14.989 1.00 94.81 82 GLU A N 1
ATOM 638 C CA . GLU A 1 82 ? -10.085 8.275 14.361 1.00 94.81 82 GLU A CA 1
ATOM 639 C C . GLU A 1 82 ? -8.842 7.627 13.742 1.00 94.81 82 GLU A C 1
ATOM 641 O O . GLU A 1 82 ? -8.567 7.828 12.561 1.00 94.81 82 GLU A O 1
ATOM 646 N N . SER A 1 83 ? -8.168 6.755 14.497 1.00 95.19 83 SER A N 1
ATOM 647 C CA . SER A 1 83 ? -7.031 5.937 14.056 1.00 95.19 83 SER A CA 1
ATOM 648 C C . SER A 1 83 ? -7.338 5.148 12.783 1.00 95.19 83 SER A C 1
ATOM 650 O O . SER A 1 83 ? -6.605 5.238 11.795 1.00 95.19 83 SER A O 1
ATOM 652 N N . PHE A 1 84 ? -8.474 4.446 12.754 1.00 94.50 84 PHE A N 1
ATOM 653 C CA . PHE A 1 84 ? -8.932 3.695 11.588 1.00 94.50 84 PHE A CA 1
ATOM 654 C C . PHE A 1 84 ? -9.198 4.600 10.376 1.00 94.50 84 PHE A C 1
ATOM 656 O O . PHE A 1 84 ? -8.815 4.279 9.247 1.00 94.50 84 PHE A O 1
ATOM 663 N N . SER A 1 85 ? -9.821 5.758 10.604 1.00 94.00 85 SER A N 1
ATOM 664 C CA . SER A 1 85 ? -10.118 6.731 9.549 1.00 94.00 85 SER A CA 1
ATOM 665 C C . SER A 1 85 ? -8.841 7.322 8.946 1.00 94.00 85 SER A C 1
ATOM 667 O O . SER A 1 85 ? -8.707 7.392 7.722 1.00 94.00 85 SER A O 1
ATOM 669 N N . GLU A 1 86 ? -7.874 7.693 9.787 1.00 95.44 86 GLU A N 1
ATOM 670 C CA . GLU A 1 86 ? -6.584 8.223 9.349 1.00 95.44 86 GLU A CA 1
ATOM 671 C C . GLU A 1 86 ? -5.750 7.179 8.604 1.00 95.44 86 GLU A C 1
ATOM 673 O O . GLU A 1 86 ? -5.179 7.491 7.557 1.00 95.44 86 GLU A O 1
ATOM 678 N N . TYR A 1 87 ? -5.723 5.932 9.084 1.00 95.00 87 TYR A N 1
ATOM 679 C CA . TYR A 1 87 ? -5.078 4.821 8.383 1.00 95.00 87 TYR A CA 1
ATOM 680 C C . TYR A 1 87 ? -5.621 4.679 6.956 1.00 95.00 87 TYR A C 1
ATOM 682 O O . TYR A 1 87 ? -4.847 4.690 5.996 1.00 95.00 87 TYR A O 1
ATOM 690 N N . HIS A 1 88 ? -6.945 4.638 6.785 1.00 93.38 88 HIS A N 1
ATOM 691 C CA . HIS A 1 88 ? -7.546 4.513 5.458 1.00 93.38 88 HIS A CA 1
ATOM 692 C C . HIS A 1 88 ? -7.296 5.732 4.565 1.00 93.38 88 HIS A C 1
ATOM 694 O O . HIS A 1 88 ? -7.039 5.560 3.372 1.00 93.38 88 HIS A O 1
ATOM 700 N N . ALA A 1 89 ? -7.318 6.948 5.114 1.00 94.31 89 ALA A N 1
ATOM 701 C CA . ALA A 1 89 ? -7.002 8.160 4.360 1.00 94.31 89 ALA A CA 1
ATOM 702 C C . ALA A 1 89 ? -5.560 8.133 3.821 1.00 94.31 89 ALA A C 1
ATOM 704 O O . ALA A 1 89 ? -5.340 8.298 2.618 1.00 94.31 89 ALA A O 1
ATOM 705 N N . ARG A 1 90 ? -4.586 7.834 4.691 1.00 95.81 90 ARG A N 1
ATOM 706 C CA . ARG A 1 90 ? -3.158 7.727 4.343 1.00 95.81 90 ARG A CA 1
ATOM 707 C C . ARG A 1 90 ? -2.903 6.599 3.337 1.00 95.81 90 ARG A C 1
ATOM 709 O O . ARG A 1 90 ? -2.184 6.779 2.354 1.00 95.81 90 ARG A O 1
ATOM 716 N N . ARG A 1 91 ? -3.553 5.447 3.527 1.00 94.25 91 ARG A N 1
ATOM 717 C CA . ARG A 1 91 ? -3.485 4.299 2.612 1.00 94.25 91 ARG A CA 1
ATOM 718 C C . ARG A 1 91 ? -4.010 4.651 1.223 1.00 94.25 91 ARG A C 1
ATOM 720 O O . ARG A 1 91 ? -3.398 4.298 0.216 1.00 94.25 91 ARG A O 1
ATOM 727 N N . ASN A 1 92 ? -5.141 5.351 1.161 1.00 93.75 92 ASN A N 1
ATOM 728 C CA . ASN A 1 92 ? -5.748 5.767 -0.099 1.00 93.75 92 ASN A CA 1
ATOM 729 C C . ASN A 1 92 ? -4.870 6.774 -0.843 1.00 93.75 92 ASN A C 1
ATOM 731 O O . ASN A 1 92 ? -4.755 6.669 -2.061 1.00 93.75 92 ASN A O 1
ATOM 735 N N . GLN A 1 93 ? -4.199 7.683 -0.132 1.00 95.44 93 GLN A N 1
ATOM 736 C CA . GLN A 1 93 ? -3.238 8.608 -0.733 1.00 95.44 93 GLN A CA 1
ATOM 737 C C . GLN A 1 93 ? -2.092 7.857 -1.431 1.00 95.44 93 GLN A C 1
ATOM 739 O O . GLN A 1 93 ? -1.808 8.119 -2.597 1.00 95.44 93 GLN A O 1
ATOM 744 N N . LEU A 1 94 ? -1.493 6.861 -0.768 1.00 96.69 94 LEU A N 1
ATOM 745 C CA . LEU A 1 94 ? -0.454 6.020 -1.376 1.00 96.69 94 LEU A CA 1
ATOM 746 C C . LEU A 1 94 ? -0.984 5.236 -2.588 1.00 96.69 94 LEU A C 1
ATOM 748 O O . LEU A 1 94 ? -0.324 5.191 -3.624 1.00 96.69 94 LEU A O 1
ATOM 752 N N . LYS A 1 95 ? -2.190 4.654 -2.500 1.00 95.75 95 LYS A N 1
ATOM 753 C CA . LYS A 1 95 ? -2.814 3.943 -3.634 1.00 95.75 95 LYS A CA 1
ATOM 754 C C . LYS A 1 95 ? -3.102 4.876 -4.820 1.00 95.75 95 LYS A C 1
ATOM 756 O O . LYS A 1 95 ? -2.914 4.470 -5.965 1.00 95.75 95 LYS A O 1
ATOM 761 N N . GLN A 1 96 ? -3.504 6.123 -4.574 1.00 96.00 96 GLN A N 1
ATOM 762 C CA . GLN A 1 96 ? -3.684 7.127 -5.627 1.00 96.00 96 GLN A CA 1
ATOM 763 C C . GLN A 1 96 ? -2.358 7.453 -6.323 1.00 96.00 96 GLN A C 1
ATOM 765 O O . GLN A 1 96 ? -2.309 7.448 -7.553 1.00 96.00 96 GLN A O 1
ATOM 770 N N . THR A 1 97 ? -1.275 7.646 -5.562 1.00 96.75 97 THR A N 1
ATOM 771 C CA . THR A 1 97 ? 0.063 7.855 -6.136 1.00 96.75 97 THR A CA 1
ATOM 772 C C . THR A 1 97 ? 0.517 6.649 -6.957 1.00 96.75 97 THR A C 1
ATOM 774 O O . THR A 1 97 ? 0.988 6.831 -8.074 1.00 96.75 97 THR A O 1
ATOM 777 N N . ILE A 1 98 ? 0.307 5.417 -6.473 1.00 97.00 98 ILE A N 1
ATOM 778 C CA . ILE A 1 98 ? 0.608 4.195 -7.242 1.00 97.00 98 ILE A CA 1
ATOM 779 C C . ILE A 1 98 ? -0.147 4.198 -8.568 1.00 97.00 98 ILE A C 1
ATOM 781 O O . ILE A 1 98 ? 0.455 3.948 -9.605 1.00 97.00 98 ILE A O 1
ATOM 785 N N . SER A 1 99 ? -1.450 4.488 -8.552 1.00 96.31 99 SER A N 1
ATOM 786 C CA . SER A 1 99 ? -2.273 4.492 -9.764 1.00 96.31 99 SER A CA 1
ATOM 787 C C . SER A 1 99 ? -1.733 5.457 -10.825 1.00 96.31 99 SER A C 1
ATOM 789 O O . SER A 1 99 ? -1.670 5.091 -12.001 1.00 96.31 99 SER A O 1
ATOM 791 N N . GLY A 1 100 ? -1.333 6.662 -10.406 1.00 94.88 100 GLY A N 1
ATOM 792 C CA . GLY A 1 100 ? -0.825 7.718 -11.287 1.00 94.88 100 GLY A CA 1
ATOM 793 C C . GLY A 1 100 ? 0.658 7.613 -11.652 1.00 94.88 100 GLY A C 1
ATOM 794 O O . GLY A 1 100 ? 1.097 8.326 -12.547 1.00 94.88 100 GLY A O 1
ATOM 795 N N . ALA A 1 101 ? 1.430 6.745 -10.993 1.00 95.94 101 ALA A N 1
ATOM 796 C CA . ALA A 1 101 ? 2.863 6.626 -11.234 1.00 95.94 101 ALA A CA 1
ATOM 797 C C . ALA A 1 101 ? 3.164 6.111 -12.651 1.00 95.94 101 ALA A C 1
ATOM 799 O O . ALA A 1 101 ? 2.604 5.097 -13.095 1.00 95.94 101 ALA A O 1
ATOM 800 N N . LEU A 1 102 ? 4.089 6.800 -13.319 1.00 94.25 102 LEU A N 1
ATOM 801 C CA . LEU A 1 102 ? 4.647 6.438 -14.626 1.00 94.25 102 LEU A CA 1
ATOM 802 C C . LEU A 1 102 ? 6.020 5.776 -14.505 1.00 94.25 102 LEU A C 1
ATOM 804 O O . LEU A 1 102 ? 6.649 5.476 -15.510 1.00 94.25 102 LEU A O 1
ATOM 808 N N . ASP A 1 103 ? 6.493 5.565 -13.281 1.00 94.56 103 ASP A N 1
ATOM 809 C CA . ASP A 1 103 ? 7.802 5.003 -13.017 1.00 94.56 103 ASP A CA 1
ATOM 810 C C . ASP A 1 103 ? 7.739 3.956 -11.897 1.00 94.56 103 ASP A C 1
ATOM 812 O O . ASP A 1 103 ? 6.962 4.052 -10.940 1.00 94.56 103 ASP A O 1
ATOM 816 N N . ALA A 1 104 ? 8.573 2.929 -12.014 1.00 96.31 104 ALA A N 1
ATOM 817 C CA . ALA A 1 104 ? 8.608 1.831 -11.065 1.00 96.31 104 ALA A CA 1
ATOM 818 C C . ALA A 1 104 ? 9.205 2.246 -9.709 1.00 96.31 104 ALA A C 1
ATOM 820 O O . ALA A 1 104 ? 8.845 1.644 -8.696 1.00 96.31 104 ALA A O 1
ATOM 821 N N . GLN A 1 105 ? 10.061 3.274 -9.652 1.00 95.50 105 GLN A N 1
ATOM 822 C CA . GLN A 1 105 ? 10.661 3.761 -8.402 1.00 95.50 105 GLN A CA 1
ATOM 823 C C . GLN A 1 105 ? 9.617 4.387 -7.473 1.00 95.50 105 GLN A C 1
ATOM 825 O O . GLN A 1 105 ? 9.561 4.048 -6.290 1.00 95.50 105 GLN A O 1
ATOM 830 N N . THR A 1 106 ? 8.726 5.221 -8.005 1.00 96.88 106 THR A N 1
ATOM 831 C CA . THR A 1 106 ? 7.588 5.779 -7.273 1.00 96.88 106 THR A CA 1
ATOM 832 C C . THR A 1 106 ? 6.696 4.662 -6.747 1.00 96.88 106 THR A C 1
ATOM 834 O O . THR A 1 106 ? 6.304 4.690 -5.577 1.00 96.88 106 THR A O 1
ATOM 837 N N . VAL A 1 107 ? 6.394 3.647 -7.570 1.00 97.19 107 VAL A N 1
ATOM 838 C CA . VAL A 1 107 ? 5.581 2.501 -7.131 1.00 97.19 107 VAL A CA 1
ATOM 839 C C . VAL A 1 107 ? 6.273 1.749 -5.993 1.00 97.19 107 VAL A C 1
ATOM 841 O O . VAL A 1 107 ? 5.631 1.473 -4.982 1.00 97.19 107 VAL A O 1
ATOM 844 N N . ILE A 1 108 ? 7.575 1.467 -6.106 1.00 96.44 108 ILE A N 1
ATOM 845 C CA . ILE A 1 108 ? 8.371 0.827 -5.044 1.00 96.44 108 ILE A CA 1
ATOM 846 C C . ILE A 1 108 ? 8.299 1.644 -3.750 1.00 96.44 108 ILE A C 1
ATOM 848 O O . ILE A 1 108 ? 7.995 1.093 -2.690 1.00 96.44 108 ILE A O 1
ATOM 852 N N . GLY A 1 109 ? 8.538 2.954 -3.832 1.00 95.56 109 GLY A N 1
ATOM 853 C CA . GLY A 1 109 ? 8.483 3.856 -2.686 1.00 95.56 109 GLY A CA 1
ATOM 854 C C . GLY A 1 109 ? 7.114 3.862 -2.005 1.00 95.56 109 GLY A C 1
ATOM 855 O O . GLY A 1 109 ? 7.032 3.729 -0.785 1.00 95.56 109 GLY A O 1
ATOM 856 N N . CYS A 1 110 ? 6.033 3.921 -2.784 1.00 96.69 110 CYS A N 1
ATOM 857 C CA . CYS A 1 110 ? 4.674 3.888 -2.247 1.00 96.69 110 CYS A CA 1
ATOM 858 C C . CYS A 1 110 ? 4.314 2.534 -1.622 1.00 96.69 110 CYS A C 1
ATOM 860 O O . CYS A 1 110 ? 3.653 2.500 -0.589 1.00 96.69 110 CYS A O 1
ATOM 862 N N . VAL A 1 111 ? 4.750 1.415 -2.212 1.00 95.50 111 VAL A N 1
ATOM 863 C CA . VAL A 1 111 ? 4.520 0.071 -1.654 1.00 95.50 111 VAL A CA 1
ATOM 864 C C . VAL A 1 111 ? 5.271 -0.111 -0.335 1.00 95.50 111 VAL A C 1
ATOM 866 O O . VAL A 1 111 ? 4.700 -0.637 0.617 1.00 95.50 111 VAL A O 1
ATOM 869 N N . ASN A 1 112 ? 6.510 0.375 -0.236 1.00 93.88 112 ASN A N 1
ATOM 870 C CA . ASN A 1 112 ? 7.234 0.394 1.037 1.00 93.88 112 ASN A CA 1
ATOM 871 C C . ASN A 1 112 ? 6.523 1.283 2.068 1.00 93.88 112 ASN A C 1
ATOM 873 O O . ASN A 1 112 ? 6.358 0.874 3.213 1.00 93.88 112 ASN A O 1
ATOM 877 N N . GLY A 1 113 ? 6.023 2.451 1.649 1.00 94.44 113 GLY A N 1
ATOM 878 C CA . GLY A 1 113 ? 5.193 3.315 2.491 1.00 94.44 113 GLY A CA 1
ATOM 879 C C . GLY A 1 113 ? 3.913 2.630 2.981 1.00 94.44 113 GLY A C 1
ATOM 880 O O . GLY A 1 113 ? 3.542 2.798 4.138 1.00 94.44 113 GLY A O 1
ATOM 881 N N . LEU A 1 114 ? 3.267 1.809 2.144 1.00 94.06 114 LEU A N 1
ATOM 882 C CA . LEU A 1 114 ? 2.109 1.003 2.546 1.00 94.06 114 LEU A CA 1
ATOM 883 C C . LEU A 1 114 ? 2.498 -0.027 3.610 1.00 94.06 114 LEU A C 1
ATOM 885 O O . LEU A 1 114 ? 1.801 -0.138 4.609 1.00 94.06 114 LEU A O 1
ATOM 889 N N . ILE A 1 115 ? 3.613 -0.741 3.434 1.00 91.75 115 ILE A N 1
ATOM 890 C CA . ILE A 1 115 ? 4.092 -1.730 4.414 1.00 91.75 115 ILE A CA 1
ATOM 891 C C . ILE A 1 115 ? 4.384 -1.065 5.766 1.00 91.75 115 ILE A C 1
ATOM 893 O O . ILE A 1 115 ? 3.986 -1.592 6.803 1.00 91.75 115 ILE A O 1
ATOM 897 N N . GLU A 1 116 ? 5.043 0.094 5.772 1.00 92.31 116 GLU A N 1
ATOM 898 C CA . GLU A 1 116 ? 5.327 0.839 7.005 1.00 92.31 116 GLU A CA 1
ATOM 899 C C . GLU A 1 116 ? 4.057 1.395 7.658 1.00 92.31 116 GLU A C 1
ATOM 901 O O . GLU A 1 116 ? 3.908 1.311 8.877 1.00 92.31 116 GLU A O 1
ATOM 906 N N . LEU A 1 117 ? 3.107 1.899 6.864 1.00 93.81 117 LEU A N 1
ATOM 907 C CA . LEU A 1 117 ? 1.805 2.346 7.358 1.00 93.81 117 LEU A CA 1
ATOM 908 C C . LEU A 1 117 ? 1.033 1.199 8.025 1.00 93.81 117 LEU A C 1
ATOM 910 O O . LEU A 1 117 ? 0.515 1.378 9.125 1.00 93.81 117 LEU A O 1
ATOM 914 N N . GLU A 1 118 ? 0.979 0.031 7.378 1.00 91.44 118 GLU A N 1
ATOM 915 C CA . GLU A 1 118 ? 0.35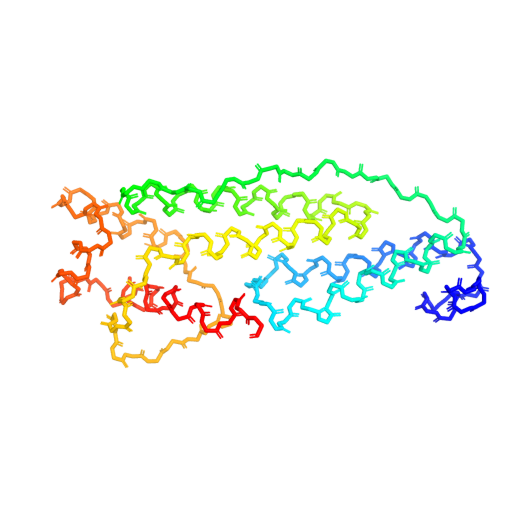9 -1.177 7.929 1.00 91.44 118 GLU A CA 1
ATOM 916 C C . GLU A 1 118 ? 1.017 -1.553 9.257 1.00 91.44 118 GLU A C 1
ATOM 918 O O . GLU A 1 118 ? 0.329 -1.667 10.268 1.00 91.44 118 GLU A O 1
ATOM 923 N N . ARG A 1 119 ? 2.355 -1.655 9.285 1.00 90.62 119 ARG A N 1
ATOM 924 C CA . ARG A 1 119 ? 3.132 -1.949 10.501 1.00 90.62 119 ARG A CA 1
ATOM 925 C C . ARG A 1 119 ? 2.848 -0.957 11.622 1.00 90.62 119 ARG A C 1
ATOM 927 O O . ARG A 1 119 ? 2.678 -1.375 12.760 1.00 90.62 119 ARG A O 1
ATOM 934 N N . GLY A 1 120 ? 2.809 0.339 11.323 1.00 92.25 120 GLY A N 1
ATOM 935 C CA . GLY A 1 120 ? 2.481 1.370 12.304 1.00 92.25 120 GLY A CA 1
ATOM 936 C C . GLY A 1 120 ? 1.079 1.188 12.875 1.00 92.25 120 GLY A C 1
ATOM 937 O O . GLY A 1 120 ? 0.893 1.232 14.088 1.00 92.25 120 GLY A O 1
ATOM 938 N N . PHE A 1 121 ? 0.103 0.925 12.004 1.00 92.81 121 PHE A N 1
ATOM 939 C CA . PHE A 1 121 ? -1.295 0.801 12.397 1.00 92.81 121 PHE A CA 1
ATOM 940 C C . PHE A 1 121 ? -1.532 -0.424 13.285 1.00 92.81 121 PHE A C 1
ATOM 942 O O . PHE A 1 121 ? -2.164 -0.311 14.338 1.00 92.81 121 PHE A O 1
ATOM 949 N N . ILE A 1 122 ? -0.976 -1.579 12.903 1.00 90.88 122 ILE A N 1
ATOM 950 C CA . ILE A 1 122 ? -1.209 -2.845 13.605 1.00 90.88 122 ILE A CA 1
ATOM 951 C C . ILE A 1 122 ? -0.533 -2.935 14.979 1.00 90.88 122 ILE A C 1
ATOM 953 O O . ILE A 1 122 ? -0.945 -3.767 15.779 1.00 90.88 122 ILE A O 1
ATOM 957 N N . LYS A 1 123 ? 0.443 -2.072 15.303 1.00 90.38 123 LYS A N 1
ATOM 958 C CA . LYS A 1 123 ? 1.070 -2.032 16.642 1.00 90.38 123 LYS A CA 1
ATOM 959 C C . LYS A 1 123 ? 0.064 -1.822 17.770 1.00 90.38 123 LYS A C 1
ATOM 961 O O . LYS A 1 123 ? 0.264 -2.309 18.873 1.00 90.38 123 LYS A O 1
ATOM 966 N N . GLN A 1 124 ? -1.041 -1.134 17.492 1.00 90.12 124 GLN A N 1
ATOM 967 C CA . GLN A 1 124 ? -2.121 -0.941 18.464 1.00 90.12 124 GLN A CA 1
ATOM 968 C C . GLN A 1 124 ? -2.741 -2.277 18.913 1.00 90.12 124 GLN A C 1
ATOM 970 O O . GLN A 1 124 ? -3.253 -2.372 20.020 1.00 90.12 124 GLN A O 1
ATOM 975 N N . PHE A 1 125 ? -2.670 -3.320 18.079 1.00 89.06 125 PHE A N 1
ATOM 976 C CA . PHE A 1 125 ? -3.212 -4.649 18.362 1.00 89.06 125 PHE A CA 1
ATOM 977 C C . PHE A 1 125 ? -2.241 -5.560 19.120 1.00 89.06 125 PHE A C 1
ATOM 979 O O . PHE A 1 125 ? -2.582 -6.719 19.373 1.00 89.06 125 PHE A O 1
ATOM 986 N N . GLU A 1 126 ? -1.046 -5.079 19.474 1.00 82.44 126 GLU A N 1
ATOM 987 C CA . GLU A 1 126 ? -0.085 -5.868 20.242 1.00 82.44 126 GLU A CA 1
ATOM 988 C C . GLU A 1 126 ? -0.748 -6.400 21.523 1.00 82.44 126 GLU A C 1
ATOM 990 O O . GLU A 1 126 ? -1.306 -5.648 22.322 1.00 82.44 126 GLU A O 1
ATOM 995 N N . ASN A 1 127 ? -0.664 -7.719 21.729 1.00 79.75 127 ASN A N 1
ATOM 996 C CA . ASN A 1 127 ? -1.272 -8.456 22.848 1.00 79.75 127 ASN A CA 1
ATOM 997 C C . ASN A 1 127 ? -2.807 -8.638 22.787 1.00 79.75 127 ASN A C 1
ATOM 999 O O . ASN A 1 127 ? -3.401 -9.097 23.764 1.00 79.75 127 ASN A O 1
ATOM 1003 N N . LEU A 1 128 ? -3.455 -8.345 21.651 1.00 81.31 128 LEU A N 1
ATOM 1004 C CA . LEU A 1 128 ? -4.899 -8.523 21.433 1.00 81.31 128 LEU A CA 1
ATOM 1005 C C . LEU A 1 128 ? -5.163 -9.552 20.317 1.00 81.31 128 LEU A C 1
ATOM 1007 O O . LEU A 1 128 ? -5.500 -9.203 19.185 1.00 81.31 128 LEU A O 1
ATOM 1011 N N . GLU A 1 129 ? -4.994 -10.843 20.620 1.00 69.69 129 GLU A N 1
ATOM 1012 C CA . GLU A 1 129 ? -5.010 -11.914 19.600 1.00 69.69 129 GLU A CA 1
ATOM 1013 C C . GLU A 1 129 ? -6.315 -12.734 19.547 1.00 69.69 129 GLU A C 1
ATOM 1015 O O . GLU A 1 129 ? -6.618 -13.353 18.527 1.00 69.69 129 GLU A O 1
ATOM 1020 N N . ASP A 1 130 ? -7.145 -12.682 20.593 1.00 80.94 130 ASP A N 1
ATOM 1021 C CA . ASP A 1 130 ? -8.354 -13.509 20.729 1.00 80.94 130 ASP A CA 1
ATOM 1022 C C . ASP A 1 130 ? -9.650 -12.711 20.494 1.00 80.94 130 ASP A C 1
ATOM 1024 O O . ASP A 1 130 ? -10.489 -12.553 21.379 1.00 80.94 130 ASP A O 1
ATOM 1028 N N . TRP A 1 131 ? -9.818 -12.136 19.305 1.00 87.12 131 TRP A N 1
ATOM 1029 C CA . TRP A 1 131 ? -11.024 -11.355 18.984 1.00 87.12 131 TRP A CA 1
ATOM 1030 C C . TRP A 1 131 ? -12.244 -12.223 18.648 1.00 87.12 131 TRP A C 1
ATOM 1032 O O . TRP A 1 131 ? -13.366 -11.851 18.971 1.00 87.12 131 TRP A O 1
ATOM 1042 N N . SER A 1 132 ? -12.045 -13.378 18.010 1.00 85.06 132 SER A N 1
ATOM 1043 C CA . SER A 1 132 ? -13.120 -14.306 17.631 1.00 85.06 132 SER A CA 1
ATOM 1044 C C . SER A 1 132 ? -12.596 -15.741 17.568 1.00 85.06 132 SER A C 1
ATOM 1046 O O . SER A 1 132 ? -11.429 -15.960 17.234 1.00 85.06 132 SER A O 1
ATOM 1048 N N . ALA A 1 133 ? -13.458 -16.727 17.823 1.00 81.06 133 ALA A N 1
ATOM 1049 C CA . ALA A 1 133 ? -13.144 -18.144 17.621 1.00 81.06 133 ALA A CA 1
ATOM 1050 C C . ALA A 1 133 ? -13.162 -18.541 16.132 1.00 81.06 133 ALA A C 1
ATOM 1052 O O . ALA A 1 133 ? -12.463 -19.470 15.725 1.00 81.06 133 ALA A O 1
ATOM 1053 N N . ASP A 1 134 ? -13.900 -17.802 15.305 1.00 84.19 134 ASP A N 1
ATOM 1054 C CA . ASP A 1 134 ? -14.119 -18.125 13.897 1.00 84.19 134 ASP A CA 1
ATOM 1055 C C . ASP A 1 134 ? -12.849 -17.911 13.049 1.00 84.19 134 ASP A C 1
ATOM 1057 O O . ASP A 1 134 ? -12.060 -16.989 13.307 1.00 84.19 134 ASP A O 1
ATOM 1061 N N . PRO A 1 135 ? -12.602 -18.744 12.023 1.00 80.62 135 PRO A N 1
ATOM 1062 C CA . PRO A 1 135 ? -11.463 -18.570 11.129 1.00 80.62 135 PRO A CA 1
ATOM 1063 C C . PRO A 1 135 ? -11.622 -17.316 10.254 1.00 80.62 135 PRO A C 1
ATOM 1065 O O . PRO A 1 135 ? -12.710 -17.010 9.774 1.00 80.62 135 PRO A O 1
ATOM 1068 N N . VAL A 1 136 ? -10.512 -16.618 9.989 1.00 83.19 136 VAL A N 1
ATOM 1069 C CA . VAL A 1 136 ? -10.474 -15.434 9.113 1.00 83.19 136 VAL A CA 1
ATOM 1070 C C . VAL A 1 136 ? -9.534 -15.646 7.931 1.00 83.19 136 VAL A C 1
ATOM 1072 O O . VAL A 1 136 ? -8.466 -16.242 8.059 1.00 83.19 136 VAL A O 1
ATOM 1075 N N . VAL A 1 137 ? -9.921 -15.121 6.767 1.00 78.31 137 VAL A N 1
ATOM 1076 C CA . VAL A 1 137 ? -9.099 -15.142 5.551 1.00 78.31 137 VAL A CA 1
ATOM 1077 C C . VAL A 1 137 ? -8.315 -13.832 5.448 1.00 78.31 137 VAL A C 1
ATOM 1079 O O . VAL A 1 137 ? -8.894 -12.761 5.273 1.00 78.31 137 VAL A O 1
ATOM 1082 N N . ILE A 1 138 ? -6.984 -13.918 5.515 1.00 76.44 138 ILE A N 1
ATOM 1083 C CA . ILE A 1 138 ? -6.077 -12.753 5.473 1.00 76.44 138 ILE A CA 1
ATOM 1084 C C . ILE A 1 138 ? -5.993 -12.122 4.065 1.00 76.44 138 ILE A C 1
ATOM 1086 O O . ILE A 1 138 ? -5.659 -10.949 3.929 1.00 76.44 138 ILE A O 1
ATOM 1090 N N . GLY A 1 139 ? -6.333 -12.876 3.011 1.00 69.50 139 GLY A N 1
ATOM 1091 C CA . GLY A 1 139 ? -6.154 -12.468 1.608 1.00 69.50 139 GLY A CA 1
ATOM 1092 C C . GLY A 1 139 ? -7.252 -11.599 0.974 1.00 69.50 139 GLY A C 1
ATOM 1093 O O . GLY A 1 139 ? -7.022 -11.066 -0.108 1.00 69.50 139 GLY A O 1
ATOM 1094 N N . THR A 1 140 ? -8.424 -11.449 1.597 1.00 71.25 140 THR A N 1
ATOM 1095 C CA . THR A 1 140 ? -9.516 -10.556 1.106 1.00 71.25 140 THR A CA 1
ATOM 1096 C C . THR A 1 140 ? -9.295 -9.140 1.669 1.00 71.25 140 THR A C 1
ATOM 1098 O O . THR A 1 140 ? -8.245 -8.955 2.232 1.00 71.25 140 THR A O 1
ATOM 1101 N N . GLU A 1 141 ? -10.163 -8.129 1.658 1.00 75.12 141 GLU A N 1
ATOM 1102 C CA . GLU A 1 141 ? -10.124 -6.993 2.631 1.00 75.12 141 GLU A CA 1
ATOM 1103 C C . GLU A 1 141 ? -11.438 -7.018 3.439 1.00 75.12 141 GLU A C 1
ATOM 1105 O O . GLU A 1 141 ? -12.434 -7.504 2.898 1.00 75.12 141 GLU A O 1
ATOM 1110 N N . PRO A 1 142 ? -11.477 -6.597 4.721 1.00 79.44 142 PRO A N 1
ATOM 1111 C CA . PRO A 1 142 ? -12.753 -6.402 5.406 1.00 79.44 142 PRO A CA 1
ATOM 1112 C C . PRO A 1 142 ? -13.529 -5.254 4.744 1.00 79.44 142 PRO A C 1
ATOM 1114 O O . PRO A 1 142 ? -12.928 -4.352 4.157 1.00 79.44 142 PRO A O 1
ATOM 1117 N N . ASP A 1 143 ? -14.857 -5.275 4.852 1.00 85.25 143 ASP A N 1
ATOM 1118 C CA . ASP A 1 143 ? -15.680 -4.169 4.365 1.00 85.25 143 ASP A CA 1
ATOM 1119 C C . ASP A 1 143 ? -15.407 -2.917 5.211 1.00 85.25 143 ASP A C 1
ATOM 1121 O O . ASP A 1 143 ? -15.738 -2.845 6.398 1.00 85.25 143 ASP A O 1
ATOM 1125 N N . VAL A 1 144 ? -14.756 -1.935 4.588 1.00 86.94 144 VAL A N 1
ATOM 1126 C CA . VAL A 1 144 ? -14.343 -0.689 5.239 1.00 86.94 144 VAL A CA 1
ATOM 1127 C C . VAL A 1 144 ? -15.552 0.129 5.681 1.00 86.94 144 VAL A C 1
ATOM 1129 O O . VAL A 1 144 ? -15.508 0.735 6.748 1.00 86.94 144 VAL A O 1
ATOM 1132 N N . MET A 1 145 ? -16.635 0.143 4.900 1.00 88.31 145 MET A N 1
ATOM 1133 C CA . MET A 1 145 ? -17.832 0.918 5.231 1.00 88.31 145 MET A CA 1
ATOM 1134 C C . MET A 1 145 ? -18.549 0.315 6.434 1.00 88.31 145 MET A C 1
ATOM 1136 O O . MET A 1 145 ? -18.901 1.039 7.365 1.00 88.31 145 MET A O 1
ATOM 1140 N N . LEU A 1 146 ? -18.701 -1.011 6.441 1.00 88.62 146 LEU A N 1
ATOM 1141 C CA . LEU A 1 146 ? -19.276 -1.741 7.567 1.00 88.62 14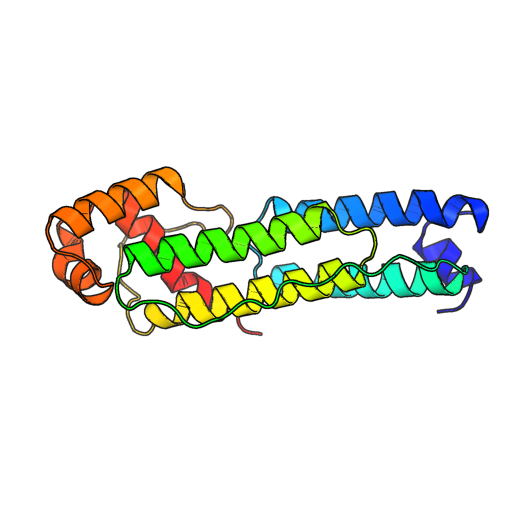6 LEU A CA 1
ATOM 1142 C C . LEU A 1 146 ? -18.460 -1.520 8.846 1.00 88.62 146 LEU A C 1
ATOM 1144 O O . LEU A 1 146 ? -19.019 -1.193 9.891 1.00 88.62 146 LEU A O 1
ATOM 1148 N N . MET A 1 147 ? -17.132 -1.622 8.747 1.00 90.56 147 MET A N 1
ATOM 1149 C CA . MET A 1 147 ? -16.212 -1.340 9.851 1.00 90.56 147 MET A CA 1
ATOM 1150 C C . MET A 1 147 ? -16.367 0.090 10.375 1.00 90.56 147 MET A C 1
ATOM 1152 O O . MET A 1 147 ? -16.542 0.286 11.576 1.00 90.56 147 MET A O 1
ATOM 1156 N N . GLN A 1 148 ? -16.359 1.095 9.494 1.00 91.06 148 GLN A N 1
ATOM 1157 C CA . GLN A 1 148 ? -16.545 2.494 9.893 1.00 91.06 148 GLN A CA 1
ATOM 1158 C C . GLN A 1 148 ? -17.879 2.711 10.608 1.00 91.06 148 GLN A C 1
ATOM 1160 O O . GLN A 1 148 ? -17.920 3.401 11.627 1.00 91.06 148 GLN A O 1
ATOM 1165 N N . GLN A 1 149 ? -18.960 2.113 10.104 1.00 92.88 149 GLN A N 1
ATOM 1166 C CA . GLN A 1 149 ? -20.273 2.204 10.732 1.00 92.88 149 GLN A CA 1
ATOM 1167 C C . GLN A 1 149 ? -20.262 1.580 12.134 1.00 92.88 149 GLN A C 1
ATOM 1169 O O . GLN A 1 149 ? -20.665 2.229 13.099 1.00 92.88 149 GLN A O 1
ATOM 1174 N N . GLN A 1 150 ? -19.755 0.354 12.269 1.00 92.38 150 GLN A N 1
ATOM 1175 C CA . GLN A 1 150 ? -19.741 -0.366 13.544 1.00 92.38 150 GLN A CA 1
ATOM 1176 C C . GLN A 1 150 ? -18.852 0.319 14.591 1.00 92.38 150 GLN A C 1
ATOM 1178 O O . GLN A 1 150 ? -19.222 0.374 15.768 1.00 92.38 150 GLN A O 1
ATOM 1183 N N . LEU A 1 151 ? -17.714 0.883 14.174 1.00 93.50 151 LEU A N 1
ATOM 1184 C CA . LEU A 1 151 ? -16.835 1.673 15.041 1.00 93.50 151 LEU A CA 1
ATOM 1185 C C . LEU A 1 151 ? -17.482 2.986 15.481 1.00 93.50 151 LEU A C 1
ATOM 1187 O O . LEU A 1 151 ? -17.339 3.378 16.641 1.00 93.50 151 LEU A O 1
ATOM 1191 N N . LYS A 1 152 ? -18.239 3.639 14.594 1.00 93.88 152 LYS A N 1
ATOM 1192 C CA . LYS A 1 152 ? -19.004 4.839 14.939 1.00 93.88 152 LYS A CA 1
ATOM 1193 C C . LYS A 1 152 ? -20.056 4.546 16.004 1.00 93.88 152 LYS A C 1
ATOM 1195 O O . LYS A 1 152 ? -20.104 5.243 17.013 1.00 93.88 152 LYS A O 1
ATOM 1200 N N . GLU A 1 153 ? -20.831 3.478 15.832 1.00 94.50 153 GLU A N 1
ATOM 1201 C CA . GLU A 1 153 ? -21.833 3.047 16.816 1.00 94.50 153 GLU A CA 1
ATOM 1202 C C . GLU A 1 153 ? -21.209 2.717 18.183 1.00 94.50 153 GLU A C 1
ATOM 1204 O O . GLU A 1 153 ? -21.804 3.000 19.223 1.00 94.50 153 GLU A O 1
ATOM 1209 N N . GLN A 1 154 ? -20.009 2.125 18.211 1.00 94.62 154 GLN A N 1
ATOM 1210 C CA . GLN A 1 154 ? -19.290 1.865 19.465 1.00 94.62 154 GLN A CA 1
ATOM 1211 C C . GLN A 1 154 ? -18.782 3.161 20.110 1.00 94.62 154 GLN A C 1
ATOM 1213 O O . GLN A 1 154 ? -18.923 3.348 21.319 1.00 94.62 154 GLN A O 1
ATOM 1218 N N . THR A 1 155 ? -18.271 4.088 19.300 1.00 93.62 155 THR A N 1
ATOM 1219 C CA . THR A 1 155 ? -17.806 5.407 19.755 1.00 93.62 155 THR A CA 1
ATOM 1220 C C . THR A 1 155 ? -18.949 6.208 20.382 1.00 93.62 155 THR A C 1
ATOM 1222 O O . THR A 1 155 ? -18.774 6.793 21.449 1.00 93.62 155 THR A O 1
ATOM 1225 N N . GLU A 1 156 ? -20.149 6.168 19.791 1.00 94.44 156 GLU A N 1
ATOM 1226 C CA . GLU A 1 156 ? -21.368 6.792 20.335 1.00 94.44 156 GLU A CA 1
ATOM 1227 C C . GLU A 1 156 ? -21.794 6.195 21.692 1.00 94.44 156 GLU A C 1
ATOM 1229 O O . GLU A 1 156 ? -22.415 6.881 22.504 1.00 94.44 156 GLU A O 1
ATOM 1234 N N . LYS A 1 157 ? -21.409 4.945 21.982 1.00 93.69 157 LYS A N 1
ATOM 1235 C CA . LYS A 1 157 ? -21.601 4.278 23.286 1.00 93.69 157 LYS A CA 1
ATOM 1236 C C . LYS A 1 157 ? -20.460 4.542 24.279 1.00 93.69 157 LYS A C 1
ATOM 1238 O O . LYS A 1 157 ? -20.452 3.961 25.361 1.00 93.69 157 LYS A O 1
ATOM 1243 N N . GLY A 1 158 ? -19.490 5.387 23.925 1.00 93.75 158 GLY A N 1
ATOM 1244 C CA . GLY A 1 158 ? -18.314 5.687 24.745 1.00 93.75 158 GLY A CA 1
ATOM 1245 C C . GLY A 1 158 ? -17.192 4.647 24.658 1.00 93.75 158 GLY A C 1
ATOM 1246 O O . GLY A 1 158 ? -16.215 4.748 25.396 1.00 93.75 158 GLY A O 1
ATOM 1247 N N . ILE A 1 159 ? -17.295 3.662 23.760 1.00 94.69 159 ILE A N 1
ATOM 1248 C CA . ILE A 1 159 ? -16.241 2.677 23.495 1.00 94.69 159 ILE A CA 1
ATOM 1249 C C . ILE A 1 159 ? -15.323 3.267 22.419 1.00 94.69 159 ILE A C 1
ATOM 1251 O O . ILE A 1 159 ? -15.556 3.098 21.224 1.00 94.69 159 ILE A O 1
ATOM 1255 N N . THR A 1 160 ? -14.312 4.022 22.852 1.00 94.75 160 THR A N 1
ATOM 1256 C CA . THR A 1 160 ? -13.481 4.844 21.955 1.00 94.75 160 THR A CA 1
ATOM 1257 C C . THR A 1 160 ? -12.088 4.283 21.692 1.00 94.75 160 THR A C 1
ATOM 1259 O O . THR A 1 160 ? -11.478 4.662 20.698 1.00 94.75 160 THR A O 1
ATOM 1262 N N . THR A 1 161 ? -11.570 3.391 22.541 1.00 94.31 161 THR A N 1
ATOM 1263 C CA . THR A 1 161 ? -10.221 2.815 22.396 1.00 94.31 161 THR A CA 1
ATOM 1264 C C . THR A 1 161 ? -10.277 1.332 22.046 1.00 94.31 161 THR A C 1
ATOM 1266 O O . THR A 1 161 ? -11.297 0.662 22.248 1.00 94.31 161 THR A O 1
ATOM 1269 N N . LEU A 1 162 ? -9.166 0.800 21.534 1.00 92.94 162 LEU A N 1
ATOM 1270 C CA . LEU A 1 162 ? -9.072 -0.610 21.169 1.00 92.94 162 LEU A CA 1
ATOM 1271 C C . LEU A 1 162 ? -9.145 -1.534 22.396 1.00 92.94 162 LEU A C 1
ATOM 1273 O O . LEU A 1 162 ? -9.746 -2.604 22.329 1.00 92.94 162 LEU A O 1
ATOM 1277 N N . GLU A 1 163 ? -8.625 -1.103 23.544 1.00 92.50 163 GLU A N 1
ATOM 1278 C CA . GLU A 1 163 ? -8.716 -1.837 24.810 1.00 92.50 163 GLU A CA 1
ATOM 1279 C C . GLU A 1 163 ? -10.161 -1.932 25.302 1.00 92.50 163 GLU A C 1
ATOM 1281 O O . GLU A 1 163 ? -10.583 -2.984 25.784 1.00 92.50 163 GLU A O 1
ATOM 1286 N N . LEU A 1 164 ? -10.947 -0.857 25.152 1.00 93.88 164 LEU A N 1
ATOM 1287 C CA . LEU A 1 164 ? -12.373 -0.881 25.477 1.00 93.88 164 LEU A CA 1
ATOM 1288 C C . LEU A 1 164 ? -13.134 -1.809 24.524 1.00 93.88 164 LEU A C 1
ATOM 1290 O O . LEU A 1 164 ? -13.951 -2.608 24.983 1.00 93.88 164 LEU A O 1
ATOM 1294 N N . LEU A 1 165 ? -12.839 -1.765 23.219 1.00 93.81 165 LEU A N 1
ATOM 1295 C CA . LEU A 1 165 ? -13.403 -2.715 22.252 1.00 93.81 165 LEU A CA 1
ATOM 1296 C C . LEU A 1 165 ? -13.099 -4.162 22.658 1.00 93.81 165 LEU A C 1
ATOM 1298 O O . LEU A 1 165 ? -13.994 -5.004 22.647 1.00 93.81 165 LEU A O 1
ATOM 1302 N N . TYR A 1 166 ? -11.864 -4.444 23.071 1.00 93.19 166 TYR A N 1
ATOM 1303 C CA . TYR A 1 166 ? -11.465 -5.778 23.508 1.00 93.19 166 TYR A CA 1
ATOM 1304 C C . TYR A 1 166 ? -12.166 -6.207 24.806 1.00 93.19 166 TYR A C 1
ATOM 1306 O O . TYR A 1 166 ? -12.648 -7.335 24.909 1.00 93.19 166 TYR A O 1
ATOM 1314 N N . MET A 1 167 ? -12.292 -5.301 25.781 1.00 92.50 167 MET A N 1
ATOM 1315 C CA . MET A 1 167 ? -13.001 -5.551 27.042 1.00 92.50 167 MET A CA 1
ATOM 1316 C C . MET A 1 167 ? -14.474 -5.912 26.811 1.00 92.50 167 MET A C 1
ATOM 1318 O O . MET A 1 167 ? -15.006 -6.808 27.466 1.00 92.50 167 MET A O 1
ATOM 1322 N N . TYR A 1 168 ? -15.123 -5.247 25.854 1.00 92.81 168 TYR A N 1
ATOM 1323 C CA . TYR A 1 168 ? -16.528 -5.467 25.512 1.00 92.81 168 TYR A CA 1
ATOM 1324 C C . TYR A 1 168 ? -16.733 -6.405 24.315 1.00 92.81 168 TYR A C 1
ATOM 1326 O O . TYR A 1 168 ? -17.846 -6.465 23.791 1.00 92.81 168 TYR A O 1
ATOM 1334 N N . LYS A 1 169 ? -15.715 -7.183 23.909 1.00 91.81 169 LYS A N 1
ATOM 1335 C CA . LYS A 1 169 ? -15.746 -8.012 22.688 1.00 91.81 169 LYS A CA 1
ATOM 1336 C C . LYS A 1 169 ? -16.969 -8.930 22.585 1.00 91.81 169 LYS A C 1
ATOM 1338 O O . LYS A 1 169 ? -17.541 -9.067 21.512 1.00 91.81 169 LYS A O 1
ATOM 1343 N N . ASN A 1 170 ? -17.445 -9.474 23.707 1.00 90.44 170 ASN A N 1
ATOM 1344 C CA . ASN A 1 170 ? -18.615 -10.363 23.748 1.00 90.44 170 ASN A CA 1
ATOM 1345 C C . ASN A 1 170 ? -19.944 -9.673 23.379 1.00 90.44 170 ASN A C 1
ATOM 1347 O O . ASN A 1 170 ? -20.935 -10.356 23.138 1.00 90.44 170 ASN A O 1
ATOM 1351 N N . ASN A 1 171 ? -19.971 -8.338 23.346 1.00 91.00 171 ASN A N 1
ATOM 1352 C CA . ASN A 1 171 ? -21.135 -7.530 22.977 1.00 91.00 171 ASN A CA 1
ATOM 1353 C C . ASN A 1 171 ? -20.992 -6.899 21.582 1.00 91.00 171 ASN A C 1
ATOM 1355 O O . ASN A 1 171 ? -21.858 -6.123 21.173 1.00 91.00 171 ASN A O 1
ATOM 1359 N N . LEU A 1 172 ? -19.894 -7.177 20.870 1.00 91.62 172 LEU A N 1
ATOM 1360 C CA . LEU A 1 172 ? -19.650 -6.636 19.539 1.00 91.62 172 LEU A CA 1
ATOM 1361 C C . LEU A 1 172 ? -20.275 -7.532 18.458 1.00 91.62 172 LEU A C 1
ATOM 1363 O O . LEU A 1 172 ? -20.360 -8.750 18.631 1.00 91.62 172 LEU A O 1
ATOM 1367 N N . PRO A 1 173 ? -20.687 -6.958 17.314 1.00 91.06 173 PRO A N 1
ATOM 1368 C CA . PRO A 1 173 ? -21.107 -7.742 16.157 1.00 91.06 173 PRO A CA 1
ATOM 1369 C C . PRO A 1 173 ? -19.994 -8.689 15.690 1.00 91.06 173 PRO A C 1
ATOM 1371 O O . PRO A 1 173 ? -18.827 -8.296 15.649 1.00 91.06 173 PRO A O 1
ATOM 1374 N N . ASN A 1 174 ? -20.342 -9.913 15.271 1.00 88.94 174 ASN A N 1
ATOM 1375 C CA . ASN A 1 174 ? -19.338 -10.894 14.828 1.00 88.94 174 ASN A CA 1
ATOM 1376 C C . ASN A 1 174 ? -18.500 -10.374 13.650 1.00 88.94 174 ASN A C 1
ATOM 1378 O O . ASN A 1 174 ? -17.306 -10.627 13.575 1.00 88.94 174 ASN A O 1
ATOM 1382 N N . GLU A 1 175 ? -19.101 -9.598 12.751 1.00 88.44 175 GLU A N 1
ATOM 1383 C CA . GLU A 1 175 ? -18.404 -8.985 11.615 1.00 88.44 175 GLU A CA 1
ATOM 1384 C C . GLU A 1 175 ? -17.265 -8.058 12.068 1.00 88.44 175 GLU A C 1
ATOM 1386 O O . GLU A 1 175 ? -16.159 -8.145 11.529 1.00 88.44 175 GLU A O 1
ATOM 1391 N N . LEU A 1 176 ? -17.497 -7.249 13.111 1.00 90.56 176 LEU A N 1
ATOM 1392 C CA . LEU A 1 176 ? -16.470 -6.400 13.713 1.00 90.56 176 LEU A CA 1
ATOM 1393 C C . LEU A 1 176 ? -15.368 -7.253 14.344 1.00 90.56 176 LEU A C 1
ATOM 1395 O O . LEU A 1 176 ? -14.186 -6.989 14.139 1.00 90.56 176 LEU A O 1
ATOM 1399 N N . LEU A 1 177 ? -15.745 -8.302 15.079 1.00 91.44 177 LEU A N 1
ATOM 1400 C CA . LEU A 1 177 ? -14.791 -9.208 15.720 1.00 91.44 177 LEU A CA 1
ATOM 1401 C C . LEU A 1 177 ? -13.907 -9.930 14.700 1.00 91.44 177 LEU A C 1
ATOM 1403 O O . LEU A 1 177 ? -12.697 -10.020 14.889 1.00 91.44 177 LEU A O 1
ATOM 1407 N N . LEU A 1 178 ? -14.487 -10.407 13.598 1.00 90.06 178 LEU A N 1
ATOM 1408 C CA . LEU A 1 178 ? -13.756 -11.027 12.495 1.00 90.06 178 LEU A CA 1
ATOM 1409 C C . LEU A 1 178 ? -12.793 -10.035 11.837 1.00 90.06 178 LEU A C 1
ATOM 1411 O O . LEU A 1 178 ? -11.648 -10.384 11.547 1.00 90.06 178 LEU A O 1
ATOM 1415 N N . ALA A 1 179 ? -13.226 -8.795 11.617 1.00 88.94 179 ALA A N 1
ATOM 1416 C CA . ALA A 1 179 ? -12.381 -7.773 11.018 1.00 88.94 179 ALA A CA 1
ATOM 1417 C C . ALA A 1 179 ? -11.225 -7.354 11.946 1.00 88.94 179 ALA A C 1
ATOM 1419 O O . ALA A 1 179 ? -10.084 -7.270 11.489 1.00 88.94 179 ALA A O 1
ATOM 1420 N N . LEU A 1 180 ? -11.478 -7.189 13.249 1.00 91.19 180 LEU A N 1
ATOM 1421 C CA . LEU A 1 180 ? -10.450 -6.898 14.256 1.00 91.19 180 LEU A CA 1
ATOM 1422 C C . LEU A 1 180 ? -9.475 -8.070 14.433 1.00 91.19 180 LEU A C 1
ATOM 1424 O O . LEU A 1 180 ? -8.265 -7.853 14.418 1.00 91.19 180 LEU A O 1
ATOM 1428 N N . LYS A 1 181 ? -9.976 -9.314 14.487 1.00 90.44 181 LYS A N 1
ATOM 1429 C CA . LYS A 1 181 ? -9.145 -10.533 14.491 1.00 90.44 181 LYS A CA 1
ATOM 1430 C C . LYS A 1 181 ? -8.201 -10.553 13.304 1.00 90.44 181 LYS A C 1
ATOM 1432 O O . LYS A 1 181 ? -7.034 -10.911 13.395 1.00 90.44 181 LYS A O 1
ATOM 1437 N N . ARG A 1 182 ? -8.728 -10.213 12.140 1.00 87.88 182 ARG A N 1
ATOM 1438 C CA . ARG A 1 182 ? -7.949 -10.233 10.920 1.00 87.88 182 ARG A CA 1
ATOM 1439 C C . ARG A 1 182 ? -6.859 -9.160 10.932 1.00 87.88 182 ARG A C 1
ATOM 1441 O O . ARG A 1 182 ? -5.741 -9.463 10.526 1.00 87.88 182 ARG A O 1
ATOM 1448 N N . LEU A 1 183 ? -7.177 -7.945 11.382 1.00 88.19 183 LEU A N 1
ATOM 1449 C CA . LEU A 1 183 ? -6.198 -6.867 11.533 1.00 88.19 183 LEU A CA 1
ATOM 1450 C C . LEU A 1 183 ? -5.092 -7.253 12.520 1.00 88.19 183 LEU A C 1
ATOM 1452 O O . LEU A 1 183 ? -3.923 -7.083 12.188 1.00 88.19 183 LEU A O 1
ATOM 1456 N N . SER A 1 184 ? -5.431 -7.855 13.666 1.00 89.00 184 SER A N 1
ATOM 1457 C CA . SER A 1 184 ? -4.415 -8.304 14.627 1.00 89.00 184 SER A CA 1
ATOM 1458 C C . SER A 1 184 ? -3.507 -9.392 14.047 1.00 89.00 184 SER A C 1
ATOM 1460 O O . SER A 1 184 ? -2.298 -9.378 14.259 1.00 89.00 184 SER A O 1
ATOM 1462 N N . LEU A 1 185 ? -4.045 -10.292 13.220 1.00 87.88 185 LEU A N 1
ATOM 1463 C CA . LEU A 1 185 ? -3.260 -11.346 12.575 1.00 87.88 185 LEU A CA 1
ATOM 1464 C C . LEU A 1 185 ? -2.343 -10.852 11.447 1.00 87.88 185 LEU A C 1
ATOM 1466 O O . LEU A 1 185 ? -1.440 -11.598 11.057 1.00 87.88 185 LEU A O 1
ATOM 1470 N N . LEU A 1 186 ? -2.519 -9.627 10.929 1.00 85.56 186 LEU A N 1
ATOM 1471 C CA . LEU A 1 186 ? -1.638 -9.072 9.890 1.00 85.56 186 LEU A CA 1
ATOM 1472 C C . LEU A 1 186 ? -0.181 -8.976 10.348 1.00 85.56 186 LEU A C 1
ATOM 1474 O O . LEU A 1 186 ? 0.718 -9.089 9.512 1.00 85.56 186 LEU A O 1
ATOM 1478 N N . GLN A 1 187 ? 0.067 -8.858 11.656 1.00 84.75 187 GLN A N 1
ATOM 1479 C CA . GLN A 1 187 ? 1.420 -8.832 12.218 1.00 84.75 187 GLN A CA 1
ATOM 1480 C C . GLN A 1 187 ? 2.263 -10.029 11.763 1.00 84.75 187 GLN A C 1
ATOM 1482 O O . GLN A 1 187 ? 3.433 -9.872 11.435 1.00 84.75 187 GLN A O 1
ATOM 1487 N N . ASN A 1 188 ? 1.646 -11.199 11.583 1.00 83.88 188 ASN A N 1
ATOM 1488 C CA . ASN A 1 188 ? 2.332 -12.422 11.162 1.00 83.88 188 ASN A CA 1
ATOM 1489 C C . ASN A 1 188 ? 2.791 -12.409 9.688 1.00 83.88 188 ASN A C 1
ATOM 1491 O O . ASN A 1 188 ? 3.487 -13.324 9.245 1.00 83.88 188 ASN A O 1
ATOM 1495 N N . TYR A 1 189 ? 2.385 -11.400 8.910 1.00 82.06 189 TYR A N 1
ATOM 1496 C CA . TYR A 1 189 ? 2.597 -11.323 7.459 1.00 82.06 189 TYR A CA 1
ATOM 1497 C C . TYR A 1 189 ? 3.309 -10.043 7.001 1.00 82.06 189 TYR A C 1
ATOM 1499 O O . TYR A 1 189 ? 3.622 -9.906 5.813 1.00 82.06 189 TYR A O 1
ATOM 1507 N N . LEU A 1 190 ? 3.555 -9.107 7.921 1.00 78.44 190 LEU A N 1
ATOM 1508 C CA . LEU A 1 190 ? 4.182 -7.815 7.639 1.00 78.44 190 LEU A CA 1
ATOM 1509 C C . LEU A 1 190 ? 5.675 -7.778 7.988 1.00 78.44 190 LEU A C 1
ATOM 1511 O O . LEU A 1 190 ? 6.359 -6.840 7.575 1.00 78.44 190 LEU A O 1
ATOM 1515 N N . TYR A 1 191 ? 6.199 -8.788 8.683 1.00 74.44 191 TYR A N 1
ATOM 1516 C CA . TYR A 1 191 ? 7.629 -8.944 8.961 1.00 74.44 191 TYR A CA 1
ATOM 1517 C C . TYR A 1 191 ? 8.275 -10.002 8.039 1.00 74.44 191 TYR A C 1
ATOM 1519 O O . TYR A 1 191 ? 7.566 -10.898 7.563 1.00 74.44 191 TYR A O 1
ATOM 1527 N N . PRO A 1 192 ? 9.586 -9.876 7.745 1.00 62.44 192 PRO A N 1
ATOM 1528 C CA . PRO A 1 192 ? 10.362 -10.888 7.021 1.00 62.44 192 PRO A CA 1
ATOM 1529 C C . PRO A 1 192 ? 10.312 -12.274 7.676 1.00 62.44 192 PRO A C 1
ATOM 1531 O O . PRO A 1 192 ? 10.433 -12.338 8.919 1.00 62.44 192 PRO A O 1
#

Radius of gyration: 20.08 Å; chains: 1; bounding box: 45×31×58 Å

Foldseek 3Di:
DALVVLCVLLVHDDLVCLLVSLQVVLQVLLCDPLAWQLFPVVVVVSLVSQVSSQVSNVNSVHDFDDDDADDQDLDADQFVLRRLVSLVVSLVVLNVQSVPGSGSVSVSSSSVVSLSNLVSSLVLCVPPQPLDPDDADLIHAQDSVVLSVQSVVCVVVVQGGPVSCSVCSVVGDVSNSRNSNSSNCSVVGSDD

Secondary structure (DSSP, 8-state):
--HHHHHHHHT-SSGGGHHHHHHHHHHHHHHHHHHS---HHHHHHHHHHHHHHHHHHHHTT----PPPPPP------SSHHHHHHHHHHHHHHHHHHHHH-SSHHHHHHHHHHHHHHHHHHHGGGTT---S-SS---TTS---HHHHHHHHHHHHHTT--SHHHHHHTGGGS-HHHHHHHHHHHHTHHHH--